Protein AF-A0A1Y1JRY8-F1 (afdb_monomer)

Foldseek 3Di:
DDDDDDDDPPDDPVVLVVLVVVLVVQCVLLQVLQVVLLVCVVVVNDPFSLLSLVVSQLSLVVSCVVSVNDDPLPDRSVVVLQDDDVPDDGDDRDCSSVVNVVVCNPQVPLVSLLVVLVVVLVVVLVVLVVPVVCLVVCLVVLVVSLVVQCPGPCVVVLLSVLVSLVSLVSSCVSHVPDQRPPVNVVSVVCVVVSVVVVVPDDDVSCSNVVSVVVSVVVVVVVVVVVVVVVVPD

Radius of gyration: 20.99 Å; Cα contacts (8 Å, |Δi|>4): 129; chains: 1; bounding box: 48×66×61 Å

Mean predicted aligned error: 12.21 Å

Secondary structure (DSSP, 8-state):
------------HHHHHHHHHHHHHHHHHHHHHHHHHHHHHHTT--S-HHHHHHHHHHHHHHHHHHTTPPPPTTS-THHHHH-PPTTPPPP----TTGGGSGGGTTSHHHHHHHHHHHHHHHHHHHHHTT-GGGHHHHHHHHHHHHHHHHHSGGGG-HHHHHHHHHHHHHHHHH-TTS--STTHHHHHHHHHHHHHHHTTS-HHHHHHHHHHHHHHHHHHHHHHHHHHHTT--

Solvent-accessible surface area (backbone atoms only — not comparable to full-atom values): 13972 Å² total; per-residue (Å²): 138,83,84,82,78,76,81,82,78,82,72,62,70,71,58,61,57,53,55,50,54,53,51,53,63,64,44,50,62,52,52,54,50,49,49,48,54,42,56,32,60,76,66,71,68,53,87,56,60,58,46,47,36,53,51,52,50,49,55,51,46,52,54,37,55,75,68,70,49,82,76,50,97,87,54,62,70,68,56,66,75,56,58,66,52,91,95,48,81,73,68,86,72,75,65,74,42,64,81,53,51,73,75,45,76,82,52,54,68,67,54,46,52,48,54,52,43,49,53,52,48,54,51,50,49,62,47,30,76,74,39,51,84,47,41,75,74,46,46,64,58,48,51,53,40,54,51,50,56,56,69,38,95,59,48,82,36,61,71,58,51,52,52,51,50,52,50,53,52,51,46,43,71,55,26,72,90,60,76,55,72,83,65,50,72,62,45,72,70,48,51,68,56,49,62,63,56,64,78,71,71,64,72,78,63,49,46,43,53,51,42,49,54,51,49,51,50,51,52,52,54,48,54,46,51,56,64,64,61,61,77,79,117

Structure (mmCIF, N/CA/C/O backbone):
data_AF-A0A1Y1JRY8-F1
#
_entry.id   AF-A0A1Y1JRY8-F1
#
loop_
_atom_site.group_PDB
_atom_site.id
_atom_site.type_symbol
_atom_site.label_atom_id
_atom_site.label_alt_id
_atom_site.label_comp_id
_atom_site.label_asym_id
_atom_site.label_entity_id
_atom_site.label_seq_id
_atom_site.pdbx_PDB_ins_code
_atom_site.Cartn_x
_atom_site.Cartn_y
_atom_site.Cartn_z
_atom_site.occupancy
_atom_site.B_iso_or_equiv
_atom_site.auth_seq_id
_atom_site.auth_comp_id
_atom_site.auth_asym_id
_atom_site.auth_atom_id
_atom_site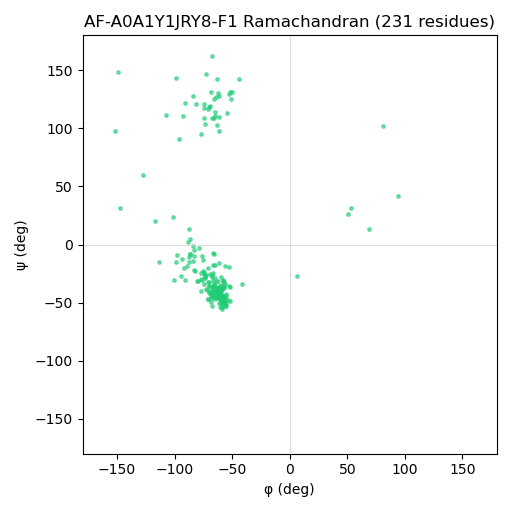.pdbx_PDB_model_num
ATOM 1 N N . MET A 1 1 ? 26.449 -39.762 25.832 1.00 42.94 1 MET A N 1
ATOM 2 C CA . MET A 1 1 ? 25.205 -39.175 25.301 1.00 42.94 1 MET A CA 1
ATOM 3 C C . MET A 1 1 ? 25.256 -37.719 25.722 1.00 42.94 1 MET A C 1
ATOM 5 O O . MET A 1 1 ? 25.135 -37.453 26.906 1.00 42.94 1 MET A O 1
ATOM 9 N N . PHE A 1 2 ? 25.702 -36.847 24.817 1.00 36.34 2 PHE A N 1
ATOM 10 C CA . PHE A 1 2 ? 25.979 -35.441 25.112 1.00 36.34 2 PHE A CA 1
ATOM 11 C C . PHE A 1 2 ? 24.719 -34.627 24.836 1.00 36.34 2 PHE A C 1
ATOM 13 O O . PHE A 1 2 ? 24.212 -34.657 23.717 1.00 36.34 2 PHE A O 1
ATOM 20 N N . ASP A 1 3 ? 24.235 -33.933 25.860 1.00 39.56 3 ASP A N 1
ATOM 21 C CA . ASP A 1 3 ? 23.212 -32.905 25.731 1.00 39.56 3 ASP A CA 1
ATOM 22 C C . ASP A 1 3 ? 23.853 -31.654 25.113 1.00 39.56 3 ASP A C 1
ATOM 24 O O . ASP A 1 3 ? 24.675 -30.977 25.734 1.00 39.56 3 ASP A O 1
ATOM 28 N N . GLU A 1 4 ? 23.510 -31.364 23.857 1.00 47.12 4 GLU A N 1
ATOM 29 C CA . GLU A 1 4 ? 23.833 -30.097 23.199 1.00 47.12 4 GLU A CA 1
ATOM 30 C C . GLU A 1 4 ? 22.884 -29.001 23.704 1.00 47.12 4 GLU A C 1
ATOM 32 O O . GLU A 1 4 ? 21.779 -28.795 23.193 1.00 47.12 4 GLU A O 1
ATOM 37 N N . GLU A 1 5 ? 23.329 -28.254 24.714 1.00 47.75 5 GLU A N 1
ATOM 38 C CA . GLU A 1 5 ? 22.720 -26.974 25.066 1.00 47.75 5 GLU A CA 1
ATOM 39 C C . GLU A 1 5 ? 22.924 -25.963 23.928 1.00 47.75 5 GLU A C 1
ATOM 41 O O . GLU A 1 5 ? 24.031 -25.516 23.622 1.00 47.75 5 GLU A O 1
ATOM 46 N N . SER A 1 6 ? 21.820 -25.563 23.298 1.00 39.62 6 SER A N 1
ATOM 47 C CA . SER A 1 6 ? 21.816 -24.512 22.281 1.00 39.62 6 SER A CA 1
ATOM 48 C C . SER A 1 6 ? 22.138 -23.142 22.905 1.00 39.62 6 SER A C 1
ATOM 50 O O . SER A 1 6 ? 21.484 -22.740 23.875 1.00 39.62 6 SER A O 1
ATOM 52 N N . PRO A 1 7 ? 23.072 -22.351 22.343 1.00 43.97 7 PRO A N 1
ATOM 53 C CA . PRO A 1 7 ? 23.472 -21.080 22.934 1.00 43.97 7 PRO A CA 1
ATOM 54 C C . PRO A 1 7 ? 22.353 -20.033 22.834 1.00 43.97 7 PRO A C 1
ATOM 56 O O . PRO A 1 7 ? 21.941 -19.610 21.747 1.00 43.97 7 PRO A O 1
ATOM 59 N N . LYS A 1 8 ? 21.884 -19.558 23.994 1.00 50.22 8 LYS A N 1
ATOM 60 C CA . LYS A 1 8 ? 20.987 -18.400 24.116 1.00 50.22 8 LYS A CA 1
ATOM 61 C C . LYS A 1 8 ? 21.708 -17.149 23.608 1.00 50.22 8 LYS A C 1
ATOM 63 O O . LYS A 1 8 ? 22.538 -16.567 24.301 1.00 50.22 8 LYS A O 1
ATOM 68 N N . LYS A 1 9 ? 21.379 -16.707 22.390 1.00 52.41 9 LYS A N 1
ATOM 69 C CA . LYS A 1 9 ? 21.844 -15.419 21.852 1.00 52.41 9 LYS A CA 1
ATOM 70 C C . LYS A 1 9 ? 21.318 -14.279 22.732 1.00 52.41 9 LYS A C 1
ATOM 72 O O . LYS A 1 9 ? 20.123 -13.982 22.708 1.00 52.41 9 LYS A O 1
ATOM 77 N N . ASN A 1 10 ? 22.215 -13.624 23.470 1.00 39.94 10 ASN A N 1
ATOM 78 C CA . ASN A 1 10 ? 21.940 -12.378 24.185 1.00 39.94 10 ASN A CA 1
ATOM 79 C C . ASN A 1 10 ? 21.539 -11.291 23.175 1.00 39.94 10 ASN A C 1
ATOM 81 O O . ASN A 1 10 ? 22.384 -10.678 22.523 1.00 39.94 10 ASN A O 1
ATOM 85 N N . LYS A 1 11 ? 20.230 -11.064 23.010 1.00 53.88 11 LYS A N 1
ATOM 86 C CA . LYS A 1 11 ? 19.715 -9.916 22.256 1.00 53.88 11 LYS A CA 1
ATOM 87 C C . LYS A 1 11 ? 19.994 -8.650 23.061 1.00 53.88 11 LYS A C 1
ATOM 89 O O . LYS A 1 11 ? 19.496 -8.492 24.170 1.00 53.88 11 LYS A O 1
ATOM 94 N N . ASN A 1 12 ? 20.789 -7.763 22.474 1.00 54.38 12 ASN A N 1
ATOM 95 C CA . ASN A 1 12 ? 21.134 -6.457 23.018 1.00 54.38 12 ASN A CA 1
ATOM 96 C C . ASN A 1 12 ? 19.851 -5.664 23.353 1.00 54.38 12 ASN A C 1
ATOM 98 O O . ASN A 1 12 ? 19.079 -5.316 22.456 1.00 54.38 12 ASN A O 1
ATOM 102 N N . ILE A 1 13 ? 19.608 -5.417 24.644 1.00 57.38 13 ILE A N 1
ATOM 103 C CA . ILE A 1 13 ? 18.364 -4.831 25.181 1.00 57.38 13 ILE A CA 1
ATOM 104 C C . ILE A 1 13 ? 18.086 -3.448 24.562 1.00 57.38 13 ILE A C 1
ATOM 106 O O . ILE A 1 13 ? 16.933 -3.099 24.303 1.00 57.38 13 ILE A O 1
ATOM 110 N N . ASN A 1 14 ? 19.142 -2.713 24.208 1.00 55.25 14 ASN A N 1
ATOM 111 C CA . ASN A 1 14 ? 19.049 -1.377 23.618 1.00 55.25 14 ASN A CA 1
ATOM 112 C C . ASN A 1 14 ? 18.444 -1.374 22.200 1.00 55.25 14 ASN A C 1
ATOM 114 O O . ASN A 1 14 ? 17.791 -0.406 21.814 1.00 55.25 14 ASN A O 1
ATOM 118 N N . GLY A 1 15 ? 18.591 -2.462 21.432 1.00 62.12 15 GLY A N 1
ATOM 119 C CA . GLY A 1 15 ? 18.005 -2.564 20.088 1.00 62.12 15 GLY A CA 1
ATOM 120 C C . GLY A 1 15 ? 16.477 -2.672 20.113 1.00 62.12 15 GLY A C 1
ATOM 121 O O . GLY A 1 15 ? 15.788 -2.074 19.290 1.00 62.12 15 GLY A O 1
ATOM 122 N N . VAL A 1 16 ? 15.931 -3.366 21.117 1.00 67.00 16 VAL A N 1
ATOM 123 C CA . VAL A 1 16 ? 14.486 -3.621 21.236 1.00 67.00 16 VAL A CA 1
ATOM 124 C C . VAL A 1 16 ? 13.704 -2.335 21.521 1.00 67.00 16 VAL A C 1
ATOM 126 O O . VAL A 1 16 ? 12.596 -2.155 21.017 1.00 67.00 16 VAL A O 1
ATOM 129 N N . GLN A 1 17 ? 14.270 -1.419 22.308 1.00 71.62 17 GLN A N 1
ATOM 130 C CA . GLN A 1 17 ? 13.594 -0.176 22.685 1.00 71.62 17 GLN A CA 1
ATOM 131 C C . GLN A 1 17 ? 13.504 0.820 21.517 1.00 71.62 17 GLN A C 1
ATOM 133 O O . GLN A 1 17 ? 12.471 1.466 21.325 1.00 71.62 17 GLN A O 1
ATOM 138 N N . HIS A 1 18 ? 14.558 0.904 20.707 1.00 75.50 18 HIS A N 1
ATOM 139 C CA . HIS A 1 18 ? 14.619 1.794 19.551 1.00 75.50 18 HIS A CA 1
ATOM 140 C C . HIS A 1 18 ? 13.629 1.388 18.445 1.00 75.50 18 HIS A C 1
ATOM 142 O O . HIS A 1 18 ? 12.893 2.233 17.926 1.00 75.50 18 HIS A O 1
ATOM 148 N N . ASP A 1 19 ? 13.528 0.092 18.145 1.00 79.62 19 ASP A N 1
ATOM 149 C CA . ASP A 1 19 ? 12.580 -0.423 17.150 1.00 79.62 19 ASP A CA 1
ATOM 150 C C . ASP A 1 19 ? 11.127 -0.194 17.577 1.00 79.62 19 ASP A C 1
ATOM 152 O O . ASP A 1 19 ? 10.282 0.192 16.766 1.00 79.62 19 ASP A O 1
ATOM 156 N N . GLN A 1 20 ? 10.837 -0.321 18.876 1.00 77.81 20 GLN A N 1
ATOM 157 C CA . GLN A 1 20 ? 9.522 0.027 19.402 1.00 77.81 20 GLN A CA 1
ATOM 158 C C . GLN A 1 20 ? 9.204 1.509 19.211 1.00 77.81 20 GLN A C 1
ATOM 160 O O . GLN A 1 20 ? 8.090 1.836 18.813 1.00 77.81 20 GLN A O 1
ATOM 165 N N . GLN A 1 21 ? 10.126 2.429 19.501 1.00 80.56 21 GLN A N 1
ATOM 166 C CA . GLN A 1 21 ? 9.858 3.861 19.338 1.00 80.56 21 GLN A CA 1
ATOM 167 C C . GLN A 1 21 ? 9.537 4.213 17.880 1.00 80.56 21 GLN A C 1
ATOM 169 O O . GLN A 1 21 ? 8.543 4.896 17.623 1.00 80.56 21 GLN A O 1
ATOM 174 N N . LYS A 1 22 ? 10.309 3.671 16.932 1.00 83.75 22 LYS A N 1
ATOM 175 C CA . LYS A 1 22 ? 10.057 3.847 15.496 1.00 83.75 22 LYS A CA 1
ATOM 176 C C . LYS A 1 22 ? 8.715 3.265 15.057 1.00 83.75 22 LYS A C 1
ATOM 178 O O . LYS A 1 22 ? 7.985 3.920 14.316 1.00 83.75 22 LYS A O 1
ATOM 183 N N . PHE A 1 23 ? 8.349 2.079 15.547 1.00 83.50 23 PHE A N 1
ATOM 184 C CA . PHE A 1 23 ? 7.036 1.489 15.280 1.00 83.50 23 PHE A CA 1
ATOM 185 C C . PHE A 1 23 ? 5.894 2.430 15.697 1.00 83.50 23 PHE A C 1
ATOM 187 O O . PHE A 1 23 ? 4.981 2.682 14.910 1.00 83.50 23 PHE A O 1
ATOM 194 N N . HIS A 1 24 ? 5.966 3.019 16.897 1.00 81.06 24 HIS A N 1
ATOM 195 C CA . HIS A 1 24 ? 4.928 3.945 17.369 1.00 81.06 24 HIS A CA 1
ATOM 196 C C . HIS A 1 24 ? 4.842 5.208 16.515 1.00 81.06 24 HIS A C 1
ATOM 198 O O . HIS A 1 24 ? 3.738 5.630 16.179 1.00 81.06 24 HIS A O 1
ATOM 204 N N . GLN A 1 25 ? 5.982 5.786 16.126 1.00 80.94 25 GLN A N 1
ATOM 205 C CA . GLN A 1 25 ? 6.004 6.956 15.244 1.00 80.94 25 GLN A CA 1
ATOM 206 C C . GLN A 1 25 ? 5.314 6.669 13.904 1.00 80.94 25 GLN A C 1
ATOM 208 O 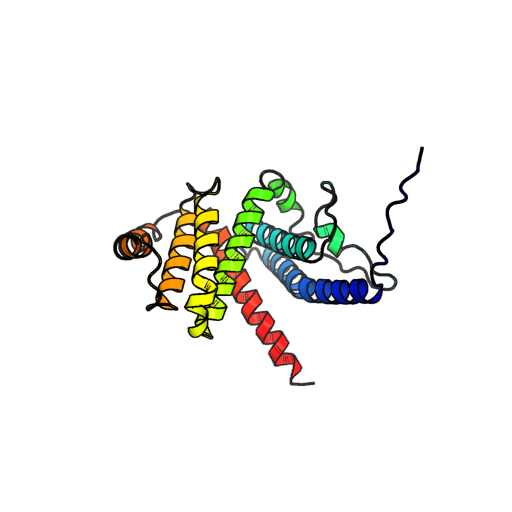O . GLN A 1 25 ? 4.571 7.510 13.405 1.00 80.94 25 GLN A O 1
ATOM 213 N N . LEU A 1 26 ? 5.491 5.464 13.356 1.00 84.50 26 LEU A N 1
ATOM 214 C CA . LEU A 1 26 ? 4.840 5.051 12.111 1.00 84.50 26 LEU A CA 1
ATOM 215 C C . LEU A 1 26 ? 3.352 4.708 12.278 1.00 84.50 26 LEU A C 1
ATOM 217 O O . LEU A 1 26 ? 2.597 4.798 11.313 1.00 84.50 26 LEU A O 1
ATOM 221 N N . CYS A 1 27 ? 2.905 4.367 13.489 1.00 84.50 27 CYS A N 1
ATOM 222 C CA . CYS A 1 27 ? 1.486 4.151 13.771 1.00 84.50 27 CYS A CA 1
ATOM 223 C C . CYS A 1 27 ? 0.688 5.463 13.830 1.00 84.50 27 CYS A C 1
ATOM 225 O O . CYS A 1 27 ? -0.503 5.455 13.527 1.00 84.50 27 CYS A O 1
ATOM 227 N N . ILE A 1 28 ? 1.312 6.591 14.192 1.00 84.44 28 ILE A N 1
ATOM 228 C CA . ILE A 1 28 ? 0.621 7.885 14.346 1.00 84.44 28 ILE A CA 1
ATOM 229 C C . ILE A 1 28 ? -0.124 8.305 13.059 1.00 84.44 28 ILE A C 1
ATOM 231 O O . ILE A 1 28 ? -1.326 8.569 13.143 1.00 84.44 28 ILE A O 1
ATOM 235 N N . PRO A 1 29 ? 0.500 8.315 11.861 1.00 84.31 29 PRO A N 1
ATOM 236 C CA . PRO A 1 29 ? -0.208 8.612 10.614 1.00 84.31 29 PRO A CA 1
ATOM 237 C C . PRO A 1 29 ? -1.399 7.685 10.344 1.00 84.31 29 PRO A C 1
ATOM 239 O O . PRO A 1 29 ? -2.437 8.147 9.869 1.00 84.31 29 PRO A O 1
ATOM 242 N N . LEU A 1 30 ? -1.282 6.396 10.686 1.00 86.62 30 LEU A N 1
ATOM 243 C CA . LEU A 1 30 ? -2.379 5.439 10.528 1.00 86.62 30 LEU A CA 1
ATOM 244 C C . LEU A 1 30 ? -3.548 5.754 11.459 1.00 86.62 30 LEU A C 1
ATOM 246 O O . LEU A 1 30 ? -4.696 5.670 11.033 1.00 86.62 30 LEU A O 1
ATOM 250 N N . LEU A 1 31 ? -3.284 6.172 12.699 1.00 87.56 31 LEU A N 1
ATOM 251 C CA . LEU A 1 31 ? -4.336 6.591 13.630 1.00 87.56 31 LEU A CA 1
ATOM 252 C C . LEU A 1 31 ? -5.092 7.821 13.115 1.00 87.56 31 LEU A C 1
ATOM 254 O O . LEU A 1 31 ? -6.321 7.855 13.166 1.00 87.56 31 LEU A O 1
ATOM 258 N N . PHE A 1 32 ? -4.377 8.809 12.568 1.00 86.56 32 PHE A N 1
ATOM 259 C CA . PHE A 1 32 ? -5.014 9.962 11.929 1.00 86.56 32 PHE A CA 1
ATOM 260 C C . PHE A 1 32 ? -5.847 9.562 10.714 1.00 86.56 32 PHE A C 1
ATOM 262 O O . PHE A 1 32 ? -6.935 10.101 10.519 1.00 86.56 32 PHE A O 1
ATOM 269 N N . TYR A 1 33 ? -5.357 8.620 9.910 1.00 88.69 33 TYR A N 1
ATOM 270 C CA . TYR A 1 33 ? -6.103 8.099 8.771 1.00 88.69 33 TYR A CA 1
ATOM 271 C C . TYR A 1 33 ? -7.381 7.368 9.212 1.00 88.69 33 TYR A C 1
ATOM 273 O O . TYR A 1 33 ? -8.456 7.637 8.686 1.00 88.69 33 TYR A O 1
ATOM 281 N N . LEU A 1 34 ? -7.308 6.533 10.250 1.00 90.06 34 LEU A N 1
ATOM 282 C CA . LEU A 1 34 ? -8.476 5.856 10.814 1.00 90.06 34 LEU A CA 1
ATOM 283 C C . LEU A 1 34 ? -9.521 6.841 11.365 1.00 90.06 34 LEU A C 1
ATOM 285 O O . LEU A 1 34 ? -10.722 6.638 11.182 1.00 90.06 34 LEU A O 1
ATOM 289 N N . LYS A 1 35 ? -9.075 7.929 12.004 1.00 90.06 35 LYS A N 1
ATOM 290 C CA . LYS A 1 35 ? -9.959 9.001 12.486 1.00 90.06 35 LYS A CA 1
ATOM 291 C C . LYS A 1 35 ? -10.633 9.758 11.337 1.00 90.06 35 LYS A C 1
ATOM 293 O O . LYS A 1 35 ? -11.800 10.123 11.451 1.00 90.06 35 LYS A O 1
ATOM 298 N N . ASP A 1 36 ? -9.923 9.970 10.230 1.00 88.94 36 ASP A N 1
ATOM 299 C CA . ASP A 1 36 ? -10.479 10.571 9.011 1.00 88.94 36 ASP A CA 1
ATOM 300 C C . ASP A 1 36 ? -11.574 9.686 8.393 1.00 88.94 36 ASP A C 1
ATOM 302 O O . ASP A 1 36 ? -12.657 10.183 8.082 1.00 88.94 36 ASP A O 1
ATOM 306 N N . ILE A 1 37 ? -11.343 8.367 8.308 1.00 89.38 37 ILE A N 1
ATOM 307 C CA . ILE A 1 37 ? -12.365 7.396 7.880 1.00 89.38 37 ILE A CA 1
ATOM 308 C C . ILE A 1 37 ? -13.601 7.494 8.779 1.00 89.38 37 ILE A C 1
ATOM 310 O O . ILE A 1 37 ? -14.725 7.570 8.283 1.00 89.38 37 ILE A O 1
ATOM 314 N N . GLU A 1 38 ? -13.409 7.514 10.100 1.00 92.31 38 GLU A N 1
ATOM 315 C CA . GLU A 1 38 ? -14.516 7.604 11.051 1.00 92.31 38 GLU A CA 1
ATOM 316 C C . GLU A 1 38 ? -15.320 8.896 10.869 1.00 92.31 38 GLU A C 1
ATOM 318 O O . GLU A 1 38 ? -16.546 8.838 10.748 1.00 92.31 38 GLU A O 1
ATOM 323 N N . GLY A 1 39 ? -14.648 10.050 10.831 1.00 90.38 39 GLY A N 1
ATOM 324 C CA . GLY A 1 39 ? -15.303 11.347 10.672 1.00 90.38 39 GLY A CA 1
ATOM 325 C C . GLY A 1 39 ? -16.141 11.403 9.398 1.00 90.38 39 GLY A C 1
ATOM 326 O O . GLY A 1 39 ? -17.306 11.794 9.433 1.00 90.38 39 GLY A O 1
ATOM 327 N N . LYS A 1 40 ? -15.584 10.910 8.294 1.00 87.56 40 LYS A N 1
ATOM 328 C CA . LYS A 1 40 ? -16.270 10.885 7.006 1.00 87.56 40 LYS A CA 1
ATOM 329 C C . LYS A 1 40 ? -17.382 9.832 6.912 1.00 87.56 40 LYS A C 1
ATOM 331 O O . LYS A 1 40 ? -18.350 10.041 6.179 1.00 87.56 40 LYS A O 1
ATOM 336 N N . SER A 1 41 ? -17.289 8.736 7.674 1.00 89.38 41 SER A N 1
ATOM 337 C CA . SER A 1 41 ? -18.389 7.767 7.791 1.00 89.38 41 SER A CA 1
ATOM 338 C C . SER A 1 41 ? -19.630 8.393 8.425 1.00 89.38 41 SER A C 1
ATOM 340 O O . SER A 1 41 ? -20.742 8.139 7.976 1.00 89.38 41 SER A O 1
ATOM 342 N N . LYS A 1 42 ? -19.443 9.276 9.416 1.00 88.88 42 LYS A N 1
ATOM 343 C CA . LYS A 1 42 ? -20.542 9.953 10.120 1.00 88.88 42 LYS A CA 1
ATOM 344 C C . LYS A 1 42 ? -21.258 10.967 9.231 1.00 88.88 42 LYS A C 1
ATOM 346 O O . LYS A 1 42 ? -22.459 11.160 9.375 1.00 88.88 42 LYS A O 1
ATOM 351 N N . SER A 1 43 ? -20.541 11.597 8.304 1.00 86.31 43 SER A N 1
ATOM 352 C CA . SER A 1 43 ? -21.108 12.571 7.367 1.00 86.31 43 SER A CA 1
ATOM 353 C C . SER A 1 43 ? -21.688 11.957 6.088 1.00 86.31 43 SER A C 1
ATOM 355 O O . SER A 1 43 ? -22.061 12.713 5.196 1.00 86.31 43 SER A O 1
ATOM 357 N N . ASN A 1 44 ? -21.733 10.620 5.953 1.00 77.69 44 ASN A N 1
ATOM 358 C CA . ASN A 1 44 ? -22.122 9.918 4.716 1.00 77.69 44 ASN A CA 1
ATOM 359 C C . ASN A 1 44 ? -21.373 10.415 3.459 1.00 77.69 44 ASN A C 1
ATOM 361 O O . ASN A 1 44 ? -21.884 10.334 2.344 1.00 77.69 44 ASN A O 1
ATOM 365 N N . SER A 1 45 ? -20.164 10.960 3.632 1.00 72.62 45 SER A N 1
ATOM 366 C CA . SER A 1 45 ? -19.449 11.688 2.575 1.00 72.62 45 SER A CA 1
ATOM 367 C C . SER A 1 45 ? -18.394 10.847 1.860 1.00 72.62 45 SER A C 1
ATOM 369 O O . SER A 1 45 ? -17.946 11.226 0.780 1.00 72.62 45 SER A O 1
ATOM 371 N N . ILE A 1 46 ? -18.004 9.699 2.426 1.00 66.69 46 ILE A N 1
ATOM 372 C CA . ILE A 1 46 ? -17.171 8.710 1.736 1.00 66.69 46 ILE A CA 1
ATOM 373 C C . ILE A 1 46 ? -18.089 7.691 1.053 1.00 66.69 46 ILE A C 1
ATOM 375 O O . ILE A 1 46 ? -18.664 6.842 1.741 1.00 66.69 46 ILE A O 1
ATOM 379 N N . PRO A 1 47 ? -18.166 7.668 -0.290 1.00 64.12 47 PRO A N 1
ATOM 380 C CA . PRO A 1 47 ? -18.276 6.386 -0.963 1.00 64.12 47 PRO A CA 1
ATOM 381 C C . PRO A 1 47 ? -16.985 5.623 -0.631 1.00 64.12 47 PRO A C 1
ATOM 383 O O . PRO A 1 47 ? -15.903 6.191 -0.770 1.00 64.12 47 PRO A O 1
ATOM 386 N N . ASN A 1 48 ? -17.077 4.365 -0.182 1.00 82.88 48 ASN A N 1
ATOM 387 C CA . ASN A 1 48 ? -15.938 3.428 -0.033 1.00 82.88 48 ASN A CA 1
ATOM 388 C C . ASN A 1 48 ? -15.247 3.355 1.351 1.00 82.88 48 ASN A C 1
ATOM 390 O O . ASN A 1 48 ? -14.016 3.281 1.471 1.00 82.88 48 ASN A O 1
ATOM 394 N N . ILE A 1 49 ? -16.035 3.359 2.436 1.00 88.38 49 ILE A N 1
ATOM 395 C CA . ILE A 1 49 ? -15.527 3.139 3.809 1.00 88.38 49 ILE A CA 1
ATOM 396 C C . ILE A 1 49 ? -14.846 1.769 3.916 1.00 88.38 49 ILE A C 1
ATOM 398 O O . ILE A 1 49 ? -13.764 1.666 4.495 1.00 88.38 49 ILE A O 1
ATOM 402 N N . LYS A 1 50 ? -15.446 0.733 3.314 1.00 87.12 50 LYS A N 1
ATOM 403 C CA . LYS A 1 50 ? -14.920 -0.637 3.317 1.00 87.12 50 LYS A CA 1
ATOM 404 C C . LYS A 1 50 ? -13.502 -0.676 2.748 1.00 87.12 50 LYS A C 1
ATOM 406 O O . LYS A 1 50 ? -12.588 -1.137 3.417 1.00 87.12 50 LYS A O 1
ATOM 411 N N . GLU A 1 51 ? -13.298 -0.121 1.564 1.00 83.69 51 GLU A N 1
ATOM 412 C CA . GLU A 1 51 ? -12.019 -0.069 0.856 1.00 83.69 51 GLU A CA 1
ATOM 413 C C . GLU A 1 51 ? -10.959 0.711 1.646 1.00 83.69 51 GLU A C 1
ATOM 415 O O . GLU A 1 51 ? -9.805 0.294 1.741 1.00 83.69 51 GLU A O 1
ATOM 420 N N . SER A 1 52 ? -11.359 1.821 2.267 1.00 86.31 52 SER A N 1
ATOM 421 C CA . SER A 1 52 ? -10.487 2.618 3.139 1.00 86.31 52 SER A CA 1
ATOM 422 C C . SER A 1 52 ? -10.030 1.824 4.367 1.00 86.31 52 SER A C 1
ATOM 424 O O . SER A 1 52 ? -8.852 1.824 4.725 1.00 86.31 52 SER A O 1
ATOM 426 N N . CYS A 1 53 ? -10.951 1.085 4.985 1.00 88.38 53 CYS A N 1
ATOM 427 C CA . CYS A 1 53 ? -10.660 0.207 6.113 1.00 88.38 53 CYS A CA 1
ATOM 428 C C . CYS A 1 53 ? -9.754 -0.966 5.738 1.00 88.38 53 CYS A C 1
ATOM 430 O O . CYS A 1 53 ? -8.842 -1.301 6.495 1.00 88.38 53 CYS A O 1
ATOM 432 N N . ILE A 1 54 ? -9.960 -1.541 4.553 1.00 84.38 54 ILE A N 1
ATOM 433 C CA . ILE A 1 54 ? -9.086 -2.565 3.983 1.00 84.38 54 ILE A CA 1
ATOM 434 C C . ILE A 1 54 ? -7.660 -2.018 3.840 1.00 84.38 54 ILE A C 1
ATOM 436 O O . ILE A 1 54 ? -6.710 -2.628 4.328 1.00 84.38 54 ILE A O 1
ATOM 440 N N . CYS A 1 55 ? -7.493 -0.834 3.246 1.00 84.44 55 CYS A N 1
ATOM 441 C CA . CYS A 1 55 ? -6.166 -0.245 3.085 1.00 84.44 55 CYS A CA 1
ATOM 442 C C . CYS A 1 55 ? -5.505 0.112 4.428 1.00 84.44 55 CYS A C 1
ATOM 444 O O . CYS A 1 55 ? -4.317 -0.154 4.620 1.00 84.44 55 CYS A O 1
ATOM 446 N N . PHE A 1 56 ? -6.264 0.659 5.387 1.00 87.88 56 PHE A N 1
ATOM 447 C CA . PHE A 1 56 ? -5.768 0.878 6.749 1.00 87.88 56 PHE A CA 1
ATOM 448 C C . PHE A 1 56 ? -5.206 -0.419 7.349 1.00 87.88 56 PHE A C 1
ATOM 450 O O . PHE A 1 56 ? -4.095 -0.417 7.883 1.00 87.88 56 PHE A O 1
ATOM 457 N N . TYR A 1 57 ? -5.955 -1.521 7.242 1.00 87.06 57 TYR A N 1
ATOM 458 C CA . TYR A 1 57 ? -5.553 -2.811 7.795 1.00 87.06 57 TYR A CA 1
ATOM 459 C C . TYR A 1 57 ? -4.256 -3.324 7.166 1.00 87.06 57 TYR A C 1
ATOM 461 O O . TYR A 1 57 ? -3.349 -3.726 7.893 1.00 87.06 57 TYR A O 1
ATOM 469 N N . TYR A 1 58 ? -4.119 -3.225 5.841 1.00 84.56 58 TYR A N 1
ATOM 470 C CA . TYR A 1 58 ? -2.898 -3.630 5.143 1.00 84.56 58 TYR A CA 1
ATOM 471 C C . TYR A 1 58 ? -1.672 -2.822 5.559 1.00 84.56 58 TYR A C 1
ATOM 473 O O . TYR A 1 58 ? -0.619 -3.399 5.826 1.00 84.56 58 TYR A O 1
ATOM 481 N N . ASN A 1 59 ? -1.808 -1.502 5.680 1.00 85.94 59 ASN A N 1
ATOM 482 C CA . ASN A 1 59 ? -0.703 -0.668 6.146 1.00 85.94 59 ASN A CA 1
ATOM 483 C C . ASN A 1 59 ? -0.307 -1.007 7.590 1.00 85.94 59 ASN A C 1
ATOM 485 O O . ASN A 1 59 ? 0.876 -1.026 7.928 1.00 85.94 59 ASN A O 1
ATOM 489 N N . LEU A 1 60 ? -1.288 -1.307 8.446 1.00 87.19 60 LEU A N 1
ATOM 490 C CA . LEU A 1 60 ? -1.019 -1.749 9.809 1.00 87.19 60 LEU A CA 1
ATOM 491 C C . LEU A 1 60 ? -0.311 -3.111 9.830 1.00 87.19 60 LEU A C 1
ATOM 493 O O . LEU A 1 60 ? 0.665 -3.273 10.561 1.00 87.19 60 LEU A O 1
ATOM 497 N N . MET A 1 61 ? -0.760 -4.071 9.017 1.00 85.19 61 MET A N 1
ATOM 498 C CA . MET A 1 61 ? -0.099 -5.368 8.861 1.00 85.19 61 MET A CA 1
ATOM 499 C C . MET A 1 61 ? 1.356 -5.221 8.431 1.00 85.19 61 MET A C 1
ATOM 501 O O . MET A 1 61 ? 2.233 -5.841 9.031 1.00 85.19 61 MET A O 1
ATOM 505 N N . ASP A 1 62 ? 1.610 -4.402 7.409 1.00 84.94 62 ASP A N 1
ATOM 506 C CA . ASP A 1 62 ? 2.952 -4.166 6.884 1.00 84.94 62 ASP A CA 1
ATOM 507 C C . ASP A 1 62 ? 3.888 -3.626 7.969 1.00 84.94 62 ASP A C 1
ATOM 509 O O . ASP A 1 62 ? 4.980 -4.157 8.180 1.00 84.94 62 ASP A O 1
ATOM 513 N N . LEU A 1 63 ? 3.418 -2.645 8.748 1.00 86.25 63 LEU A N 1
ATOM 514 C CA . LEU A 1 63 ? 4.167 -2.134 9.894 1.00 86.25 63 LEU A CA 1
ATOM 515 C C . LEU A 1 63 ? 4.442 -3.221 10.930 1.00 86.25 63 LEU A C 1
ATOM 517 O O . LEU A 1 63 ? 5.567 -3.338 11.405 1.00 86.25 63 LEU A O 1
ATOM 521 N N . VAL A 1 64 ? 3.455 -4.030 11.301 1.00 85.81 64 VAL A N 1
ATOM 522 C CA . VAL A 1 64 ? 3.671 -5.077 12.308 1.00 85.81 64 VAL A CA 1
ATOM 523 C C . VAL A 1 64 ? 4.687 -6.112 11.812 1.00 85.81 64 VAL A C 1
ATOM 525 O O . VAL A 1 64 ? 5.606 -6.448 12.562 1.00 85.81 64 VAL A O 1
ATOM 528 N N . LYS A 1 65 ? 4.591 -6.561 10.550 1.00 84.31 65 LYS A N 1
ATOM 529 C CA . LYS A 1 65 ? 5.561 -7.495 9.947 1.00 84.31 65 LYS A CA 1
ATOM 530 C C . LYS A 1 65 ? 6.967 -6.896 9.918 1.00 84.31 65 LYS A C 1
ATOM 532 O O . LYS A 1 65 ? 7.917 -7.542 10.357 1.00 84.31 65 LYS A O 1
ATOM 537 N N . LYS A 1 66 ? 7.098 -5.638 9.484 1.00 85.12 66 LYS A N 1
ATOM 538 C CA . LYS A 1 66 ? 8.381 -4.922 9.396 1.00 85.12 66 LYS A CA 1
ATOM 539 C C . LYS A 1 66 ? 9.126 -4.845 10.730 1.00 85.12 66 LYS A C 1
ATOM 541 O O . LYS A 1 66 ? 10.353 -4.854 10.742 1.00 85.12 66 LYS A O 1
ATOM 546 N N . TYR A 1 67 ? 8.402 -4.787 11.845 1.00 85.00 67 TYR A N 1
ATOM 547 C CA . TYR A 1 67 ? 8.979 -4.718 13.191 1.00 85.00 67 TYR A CA 1
ATOM 548 C C . TYR A 1 67 ? 8.962 -6.067 13.926 1.00 85.00 67 TYR A C 1
ATOM 550 O O . TYR A 1 67 ? 9.016 -6.105 15.155 1.00 85.00 67 TYR A O 1
ATOM 558 N N . ASN A 1 68 ? 8.918 -7.180 13.180 1.00 81.00 68 ASN A N 1
ATOM 559 C CA . ASN A 1 68 ? 8.928 -8.551 13.706 1.00 81.00 68 ASN A CA 1
ATOM 560 C C . ASN A 1 68 ? 7.844 -8.804 14.768 1.00 81.00 68 ASN A C 1
ATOM 562 O O . ASN A 1 68 ? 8.036 -9.588 15.705 1.00 81.00 68 ASN A O 1
ATOM 566 N N . GLY A 1 69 ? 6.705 -8.121 14.650 1.00 76.00 69 GLY A N 1
ATOM 567 C CA . GLY A 1 69 ? 5.554 -8.386 15.492 1.00 76.00 69 GLY A CA 1
ATOM 568 C C . GLY A 1 69 ? 5.043 -9.795 15.220 1.00 76.00 69 GLY A C 1
ATOM 569 O O . GLY A 1 69 ? 4.796 -10.163 14.073 1.00 76.00 69 GLY A O 1
ATOM 570 N N . LYS A 1 70 ? 4.891 -10.600 16.277 1.00 70.44 70 LYS A N 1
ATOM 571 C CA . LYS A 1 70 ? 4.229 -11.899 16.156 1.00 70.44 70 LYS A CA 1
ATOM 572 C C . LYS A 1 70 ? 2.742 -11.661 15.931 1.00 70.44 70 LYS A C 1
ATOM 574 O O . LYS A 1 70 ? 2.069 -11.119 16.811 1.00 70.44 70 LYS A O 1
ATOM 579 N N . PHE A 1 71 ? 2.260 -12.087 14.772 1.00 67.69 71 PHE A N 1
ATOM 580 C CA . PHE A 1 71 ? 0.844 -12.309 14.560 1.00 67.69 71 PHE A CA 1
ATOM 581 C C . PHE A 1 71 ? 0.454 -13.592 15.274 1.00 67.69 71 PHE A C 1
ATOM 583 O O . PHE A 1 71 ? 1.034 -14.647 15.040 1.00 67.69 71 PHE A O 1
ATOM 590 N N . ASP A 1 72 ? -0.485 -13.472 16.199 1.00 64.56 72 ASP A N 1
ATOM 591 C CA . ASP A 1 72 ? -1.304 -14.615 16.563 1.00 6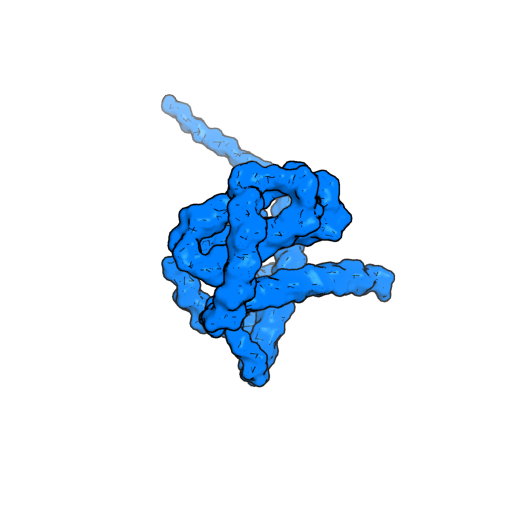4.56 72 ASP A CA 1
ATOM 592 C C . ASP A 1 72 ? -2.378 -14.665 15.475 1.00 64.56 72 ASP A C 1
ATOM 594 O O . ASP A 1 72 ? -3.074 -13.669 15.284 1.00 64.56 72 ASP A O 1
ATOM 598 N N . GLU A 1 73 ? -2.475 -15.766 14.727 1.00 58.22 73 GLU A N 1
ATOM 599 C CA . GLU A 1 73 ? -3.438 -15.957 13.623 1.00 58.22 73 GLU A CA 1
ATOM 600 C C . GLU A 1 73 ? -4.888 -15.670 14.059 1.00 58.22 73 GLU A C 1
ATOM 602 O O . GLU A 1 73 ? -5.762 -15.381 13.243 1.00 58.22 73 GLU A O 1
ATOM 607 N N . ARG A 1 74 ? -5.139 -15.690 15.376 1.00 49.38 74 ARG A N 1
ATOM 608 C CA . ARG A 1 74 ? -6.428 -15.393 16.008 1.00 49.38 74 ARG A CA 1
ATOM 609 C C . ARG A 1 74 ? -6.599 -13.933 16.447 1.00 49.38 74 ARG A C 1
ATOM 611 O O . ARG A 1 74 ? -7.706 -13.535 16.810 1.00 49.38 74 ARG A O 1
ATOM 618 N N . GLN A 1 75 ? -5.537 -13.124 16.472 1.00 59.81 75 GLN A N 1
ATOM 619 C CA . GLN A 1 75 ? -5.577 -11.732 16.931 1.00 59.81 75 GLN A CA 1
ATOM 620 C C . GLN A 1 75 ? -5.448 -10.753 15.769 1.00 59.81 75 GLN A C 1
ATOM 622 O O . GLN A 1 75 ? -4.379 -10.540 15.207 1.00 59.81 75 GLN A O 1
ATOM 627 N N . ASN A 1 76 ? -6.547 -10.051 15.511 1.00 68.94 76 ASN A N 1
ATOM 628 C CA . ASN A 1 76 ? -6.604 -8.899 14.622 1.00 68.94 76 ASN A CA 1
ATOM 629 C C . ASN A 1 76 ? -5.496 -7.875 14.960 1.00 68.94 76 ASN A C 1
ATOM 631 O O . ASN A 1 76 ? -5.372 -7.461 16.119 1.00 68.94 76 ASN A O 1
ATOM 635 N N . CYS A 1 77 ? -4.747 -7.420 13.944 1.00 74.50 77 CYS A N 1
ATOM 636 C CA . CYS A 1 77 ? -3.735 -6.353 14.011 1.00 74.50 77 CYS A CA 1
ATOM 637 C C . CYS A 1 77 ? -4.169 -5.151 14.863 1.00 74.50 77 CYS A C 1
ATOM 639 O O . CYS A 1 77 ? -3.360 -4.547 15.567 1.00 74.50 77 CYS A O 1
ATOM 641 N N . TYR A 1 78 ? -5.464 -4.823 14.849 1.00 75.81 78 TYR A N 1
ATOM 642 C CA . TYR A 1 78 ? -6.061 -3.770 15.669 1.00 75.81 78 TYR A CA 1
ATOM 643 C C . TYR A 1 78 ? -5.762 -3.899 17.159 1.00 75.81 78 TYR A C 1
ATOM 645 O O . TYR A 1 78 ? -5.609 -2.894 17.851 1.00 75.81 78 TYR A O 1
ATOM 653 N N . ASN A 1 79 ? -5.691 -5.121 17.682 1.00 78.81 79 ASN A N 1
ATOM 654 C CA . ASN A 1 79 ? -5.454 -5.342 19.101 1.00 78.81 79 ASN A CA 1
ATOM 655 C C . ASN A 1 79 ? -4.034 -4.941 19.505 1.00 78.81 79 ASN A C 1
ATOM 657 O O . ASN A 1 79 ? -3.831 -4.547 20.650 1.00 78.81 79 ASN A O 1
ATOM 661 N N . ILE A 1 80 ? -3.075 -4.955 18.571 1.00 78.25 80 ILE A N 1
ATOM 662 C CA . ILE A 1 80 ? -1.710 -4.476 18.816 1.00 78.25 80 ILE A CA 1
ATOM 663 C C . ILE A 1 80 ? -1.731 -2.979 19.131 1.00 78.25 80 ILE A C 1
ATOM 665 O O . ILE A 1 80 ? -1.102 -2.559 20.099 1.00 78.25 80 ILE A O 1
ATOM 669 N N . LEU A 1 81 ? -2.529 -2.195 18.400 1.00 77.56 81 LEU A N 1
ATOM 670 C CA . LEU A 1 81 ? -2.702 -0.763 18.664 1.00 77.56 81 LEU A CA 1
ATOM 671 C C . LEU A 1 81 ? -3.411 -0.480 20.000 1.00 77.56 81 LEU A C 1
ATOM 673 O O . LEU A 1 81 ? -3.229 0.590 20.574 1.00 77.56 81 LEU A O 1
ATOM 677 N N . LYS A 1 82 ? -4.204 -1.430 20.516 1.00 78.25 82 LYS A N 1
ATOM 678 C CA . LYS A 1 82 ? -4.904 -1.304 21.809 1.00 78.25 82 LYS A CA 1
ATOM 679 C C . LYS A 1 82 ? -4.044 -1.688 23.009 1.00 78.25 82 LYS A C 1
ATOM 681 O O . LYS A 1 82 ? -4.451 -1.429 24.141 1.00 78.25 82 LYS A O 1
ATOM 686 N N . ARG A 1 83 ? -2.897 -2.351 22.814 1.00 77.31 83 ARG A N 1
ATOM 687 C CA . ARG A 1 83 ? -2.074 -2.808 23.942 1.00 77.31 83 ARG A CA 1
ATOM 688 C C . ARG A 1 83 ? -1.537 -1.598 24.702 1.00 77.31 83 ARG A C 1
ATOM 690 O O . ARG A 1 83 ? -0.688 -0.855 24.217 1.00 77.31 83 ARG A O 1
ATOM 697 N N . LYS A 1 84 ? -2.048 -1.414 25.919 1.00 70.75 84 LYS A N 1
ATOM 698 C CA . LYS A 1 84 ? -1.664 -0.323 26.812 1.00 70.75 84 LYS A CA 1
ATOM 699 C C . LYS A 1 84 ? -0.173 -0.432 27.146 1.00 70.75 84 LYS A C 1
ATOM 701 O O . LYS A 1 84 ? 0.288 -1.472 27.618 1.00 70.75 84 LYS A O 1
ATOM 706 N N . ARG A 1 85 ? 0.580 0.652 26.956 1.00 70.81 85 ARG A N 1
ATOM 707 C CA . ARG A 1 85 ? 1.907 0.795 27.574 1.00 70.81 85 ARG A CA 1
ATOM 708 C C . ARG A 1 85 ? 1.739 1.049 29.071 1.00 70.81 85 ARG A C 1
ATOM 710 O O . ARG A 1 85 ? 0.785 1.712 29.479 1.00 70.81 85 ARG A O 1
ATOM 717 N N . ARG A 1 86 ? 2.666 0.552 29.899 1.00 74.94 86 ARG A N 1
ATOM 718 C CA . ARG A 1 86 ? 2.696 0.903 31.331 1.00 74.94 86 ARG A CA 1
ATOM 719 C C . ARG A 1 86 ? 2.654 2.433 31.446 1.00 74.94 86 ARG A C 1
ATOM 721 O O . ARG A 1 86 ? 3.462 3.106 30.817 1.00 74.94 86 ARG A O 1
ATOM 728 N N . ASN A 1 87 ? 1.681 2.950 32.196 1.00 79.62 87 ASN A N 1
ATOM 729 C CA . ASN A 1 87 ? 1.461 4.381 32.455 1.00 79.62 87 ASN A CA 1
ATOM 730 C C . ASN A 1 87 ? 1.000 5.249 31.264 1.00 79.62 87 ASN A C 1
ATOM 732 O O . ASN A 1 87 ? 1.001 6.468 31.384 1.00 79.62 87 ASN A O 1
ATOM 736 N N . ALA A 1 88 ? 0.566 4.666 30.141 1.00 78.19 88 ALA A N 1
ATOM 737 C CA . ALA A 1 88 ? -0.055 5.428 29.052 1.00 78.19 88 ALA A CA 1
ATOM 738 C C . ALA A 1 88 ? -1.586 5.339 29.106 1.00 78.19 88 ALA A C 1
ATOM 740 O O . ALA A 1 88 ? -2.137 4.278 29.410 1.00 78.19 88 ALA A O 1
ATOM 741 N N . ASN A 1 89 ? -2.277 6.429 28.766 1.00 78.94 89 ASN A N 1
ATOM 742 C CA . ASN A 1 89 ? -3.722 6.392 28.546 1.00 78.94 89 ASN A CA 1
ATOM 743 C C . ASN A 1 89 ? -4.043 5.484 27.354 1.00 78.94 89 ASN A C 1
ATOM 745 O O . ASN A 1 89 ? -3.290 5.424 26.379 1.00 78.94 89 ASN A O 1
ATOM 749 N N . LEU A 1 90 ? -5.148 4.745 27.454 1.00 78.25 90 LEU A N 1
ATOM 750 C CA . LEU A 1 90 ? -5.616 3.919 26.349 1.00 78.25 90 LEU A CA 1
ATOM 751 C C . LEU A 1 90 ? -6.032 4.848 25.206 1.00 78.25 90 LEU A C 1
ATOM 753 O O . LEU A 1 90 ? -6.853 5.739 25.403 1.00 78.25 90 LEU A O 1
ATOM 757 N N . ILE A 1 91 ? -5.464 4.639 24.021 1.00 77.81 91 ILE A N 1
ATOM 758 C CA . ILE A 1 91 ? -5.932 5.329 22.822 1.00 77.81 91 ILE A CA 1
ATOM 759 C C . ILE A 1 91 ? -7.252 4.676 22.424 1.00 77.81 91 ILE A C 1
ATOM 761 O O . ILE A 1 91 ? -7.294 3.482 22.110 1.00 77.81 91 ILE A O 1
ATOM 765 N N . GLU A 1 92 ? -8.332 5.452 22.439 1.00 82.62 92 GLU A N 1
ATOM 766 C CA . GLU A 1 92 ? -9.599 5.009 21.872 1.00 82.62 92 GLU A CA 1
ATOM 767 C C . GLU A 1 92 ? -9.450 4.889 20.355 1.00 82.62 92 GLU A C 1
ATOM 769 O O . GLU A 1 92 ? -9.308 5.878 19.637 1.00 82.62 92 GLU A O 1
ATOM 774 N N . LEU A 1 93 ? -9.434 3.649 19.866 1.00 82.25 93 LEU A N 1
ATOM 775 C CA . LEU A 1 93 ? -9.396 3.378 18.436 1.00 82.25 93 LEU A CA 1
ATOM 776 C C . LEU A 1 93 ? -10.812 3.435 17.862 1.00 82.25 93 LEU A C 1
ATOM 778 O O . LEU A 1 93 ? -11.682 2.700 18.351 1.00 82.25 93 LEU A O 1
ATOM 782 N N . PRO A 1 94 ? -11.037 4.218 16.791 1.00 86.31 94 PRO A N 1
ATOM 783 C CA . PRO A 1 94 ? -12.299 4.202 16.074 1.00 86.31 94 PRO A CA 1
ATOM 784 C C . PRO A 1 94 ? -12.698 2.784 15.669 1.00 86.31 94 PRO A C 1
ATOM 786 O O . PRO A 1 94 ? -11.911 2.030 15.092 1.00 86.31 94 PRO A O 1
ATOM 789 N N . LYS A 1 95 ? -13.949 2.419 15.961 1.00 89.88 95 LYS A N 1
ATOM 790 C CA . LYS A 1 95 ? -14.496 1.085 15.662 1.00 89.88 95 LYS A CA 1
ATOM 791 C C . LYS A 1 95 ? -15.020 0.955 14.228 1.00 89.88 95 LYS A C 1
ATOM 793 O O . LYS A 1 95 ? -15.450 -0.134 13.860 1.00 89.88 95 LYS A O 1
ATOM 798 N N . VAL A 1 96 ? -14.961 2.032 13.436 1.00 91.19 96 VAL A N 1
ATOM 799 C CA . VAL A 1 96 ? -15.541 2.137 12.083 1.00 91.19 96 VAL A CA 1
ATOM 800 C C . VAL A 1 96 ? -15.128 0.988 11.162 1.00 91.19 96 VAL A C 1
ATOM 802 O O . VAL A 1 96 ? -15.949 0.475 10.416 1.00 91.19 96 VAL A O 1
ATOM 805 N N . CYS A 1 97 ? -13.888 0.514 11.267 1.00 89.62 97 CYS A N 1
ATOM 806 C CA . CYS A 1 97 ? -13.410 -0.560 10.406 1.00 89.62 97 CYS A CA 1
ATOM 807 C C . CYS A 1 97 ? -13.689 -1.965 10.925 1.00 89.62 97 CYS A C 1
ATOM 809 O O . CYS A 1 97 ? -13.613 -2.893 10.133 1.00 89.62 97 CYS A O 1
ATOM 811 N N . ASN A 1 98 ? -14.052 -2.155 12.200 1.00 87.06 98 ASN A N 1
ATOM 812 C CA . ASN A 1 98 ? -14.202 -3.496 12.782 1.00 87.06 98 ASN A CA 1
ATOM 813 C C . ASN A 1 98 ? -15.209 -4.363 12.012 1.00 87.06 98 ASN A C 1
ATOM 815 O O . ASN A 1 98 ? -14.990 -5.562 11.870 1.00 87.06 98 ASN A O 1
ATOM 819 N N . VAL A 1 99 ? -16.281 -3.754 11.497 1.00 86.81 99 VAL A N 1
ATOM 820 C CA . VAL A 1 99 ? -17.328 -4.443 10.725 1.00 86.81 99 VAL A CA 1
ATOM 821 C C . VAL A 1 99 ? -16.859 -4.889 9.338 1.00 86.81 99 VAL A C 1
ATOM 823 O O . VAL A 1 99 ? -17.456 -5.780 8.752 1.00 86.81 99 VAL A O 1
ATOM 826 N N . HIS A 1 100 ? -15.785 -4.296 8.813 1.00 84.81 100 HIS A N 1
ATOM 827 C CA . HIS A 1 100 ? -15.262 -4.576 7.474 1.00 84.81 100 HIS A CA 1
ATOM 828 C C . HIS A 1 100 ? -14.096 -5.573 7.475 1.00 84.81 100 HIS A C 1
ATOM 830 O O . HIS A 1 100 ? -13.677 -6.015 6.410 1.00 84.81 100 HIS A O 1
ATOM 836 N N . LEU A 1 101 ? -13.569 -5.929 8.652 1.00 77.31 101 LEU A N 1
ATOM 837 C CA . LEU A 1 101 ? -12.419 -6.832 8.780 1.00 77.31 101 LEU A CA 1
ATOM 838 C C . LEU A 1 101 ? -12.810 -8.311 8.723 1.00 77.31 101 LEU A C 1
ATOM 840 O O . LEU A 1 101 ? -11.967 -9.138 8.404 1.00 77.31 101 LEU A O 1
ATOM 844 N N . GLN A 1 102 ? -14.066 -8.658 9.012 1.00 75.44 102 GLN A N 1
ATOM 845 C CA . GLN A 1 102 ? -14.526 -10.050 8.922 1.00 75.44 102 GLN A CA 1
ATOM 846 C C . GLN A 1 102 ? -14.466 -10.572 7.478 1.00 75.44 102 GLN A C 1
ATOM 848 O O . GLN A 1 102 ? -14.139 -11.733 7.259 1.00 75.44 102 GLN A O 1
ATOM 853 N N . ASP A 1 103 ? -14.678 -9.685 6.503 1.00 69.69 103 ASP A N 1
ATOM 854 C CA . ASP A 1 103 ? -14.612 -10.003 5.074 1.00 69.69 103 ASP A CA 1
ATOM 855 C C . ASP A 1 103 ? -13.174 -10.170 4.548 1.00 69.69 103 ASP A C 1
ATOM 857 O O . ASP A 1 103 ? -12.987 -10.619 3.421 1.00 69.69 103 ASP A O 1
ATOM 861 N N . LEU A 1 104 ? -12.156 -9.764 5.317 1.00 69.56 104 LEU A N 1
ATOM 862 C CA . LEU A 1 104 ? -10.756 -9.798 4.877 1.00 69.56 104 LEU A CA 1
ATOM 863 C C . LEU A 1 104 ? -10.100 -11.166 5.043 1.00 69.56 104 LEU A C 1
ATOM 865 O O . LEU A 1 104 ? -9.151 -11.462 4.324 1.00 69.56 104 LEU A O 1
ATOM 869 N N . TYR A 1 105 ? -10.631 -11.999 5.939 1.00 63.53 105 TYR A N 1
ATOM 870 C CA . TYR A 1 105 ? -9.998 -13.242 6.386 1.00 63.53 105 TYR A CA 1
ATOM 871 C C . TYR A 1 105 ? -9.887 -14.324 5.293 1.00 63.53 105 TYR A C 1
ATOM 873 O O . TYR A 1 105 ? -9.277 -15.362 5.516 1.00 63.53 105 TYR A O 1
ATOM 881 N N . ILE A 1 106 ? -10.486 -14.106 4.118 1.00 56.50 106 ILE A N 1
ATOM 882 C CA . ILE A 1 106 ? -10.620 -15.130 3.074 1.00 56.50 106 ILE A CA 1
ATOM 883 C C . ILE A 1 106 ? -9.446 -15.112 2.069 1.00 56.50 106 ILE A C 1
ATOM 885 O O . ILE A 1 106 ? -9.177 -16.153 1.490 1.00 56.50 106 ILE A O 1
ATOM 889 N N . ASP A 1 107 ? -8.674 -14.018 1.931 1.00 63.31 107 ASP A N 1
ATOM 890 C CA . ASP A 1 107 ? -7.570 -13.912 0.941 1.00 63.31 107 ASP A CA 1
ATOM 891 C C . ASP A 1 107 ? -6.370 -13.044 1.416 1.00 63.31 107 ASP A C 1
ATOM 893 O O . ASP A 1 107 ? -5.714 -12.355 0.622 1.00 63.31 107 ASP A O 1
ATOM 897 N N . GLU A 1 108 ? -6.079 -13.020 2.724 1.00 65.94 108 GLU A N 1
ATOM 898 C CA . GLU A 1 108 ? -5.127 -12.061 3.326 1.00 65.94 108 GLU A CA 1
ATOM 899 C C . GLU A 1 108 ? -3.702 -12.130 2.746 1.00 65.94 108 GLU A C 1
ATOM 901 O O . GLU A 1 108 ? -3.064 -11.088 2.570 1.00 65.94 108 GLU A O 1
ATOM 906 N N . GLU A 1 109 ? -3.181 -13.320 2.429 1.00 68.00 109 GLU A N 1
ATOM 907 C CA . GLU A 1 109 ? -1.795 -13.460 1.956 1.00 68.00 109 GLU A CA 1
ATOM 908 C C . GLU A 1 109 ? -1.597 -12.908 0.543 1.00 68.00 109 GLU A C 1
ATOM 910 O O . GLU A 1 109 ? -0.671 -12.124 0.303 1.00 68.00 109 GLU A O 1
ATOM 915 N N . ASN A 1 110 ? -2.496 -13.256 -0.379 1.00 75.12 110 ASN A N 1
ATOM 916 C CA . ASN A 1 110 ? -2.387 -12.837 -1.771 1.00 75.12 110 ASN A CA 1
ATOM 917 C C . ASN A 1 110 ? -2.619 -11.326 -1.915 1.00 75.12 110 ASN A C 1
ATOM 919 O O . ASN A 1 110 ? -1.892 -10.641 -2.643 1.00 75.12 110 ASN A O 1
ATOM 923 N N . LEU A 1 111 ? -3.594 -10.779 -1.186 1.00 79.56 111 LEU A N 1
ATOM 924 C CA . LEU A 1 111 ? -3.906 -9.355 -1.248 1.00 79.56 111 LEU A CA 1
ATOM 925 C C . LEU A 1 111 ? -2.858 -8.503 -0.503 1.00 79.56 111 LEU A C 1
ATOM 927 O O . LEU A 1 111 ? -2.491 -7.434 -0.999 1.00 79.56 111 LEU A O 1
ATOM 931 N N . TYR A 1 112 ? -2.277 -8.999 0.601 1.00 81.50 112 TYR A N 1
ATOM 932 C CA . TYR A 1 112 ? -1.106 -8.369 1.230 1.00 81.50 112 TYR A CA 1
ATOM 933 C C . TYR A 1 112 ? 0.067 -8.277 0.251 1.00 81.50 112 TYR A C 1
ATOM 935 O O . TYR A 1 112 ? 0.670 -7.211 0.119 1.00 81.50 112 TYR A O 1
ATOM 943 N N . GLY A 1 113 ? 0.366 -9.370 -0.460 1.00 84.56 113 GLY A N 1
ATOM 944 C CA . GLY A 1 113 ? 1.428 -9.403 -1.465 1.00 84.56 113 GLY A CA 1
ATOM 945 C C . GLY A 1 113 ? 1.247 -8.327 -2.537 1.00 84.56 113 GLY A C 1
ATOM 946 O O . GLY A 1 113 ? 2.195 -7.603 -2.845 1.00 84.56 113 GLY A O 1
ATOM 947 N N . ILE A 1 114 ? 0.018 -8.150 -3.039 1.00 86.81 114 ILE A N 1
ATOM 948 C CA . ILE A 1 114 ? -0.293 -7.083 -4.000 1.00 86.81 114 ILE A CA 1
ATOM 949 C C . ILE A 1 114 ? 0.029 -5.711 -3.416 1.00 86.81 114 ILE A C 1
ATOM 951 O O . ILE A 1 114 ? 0.790 -4.956 -4.020 1.00 86.81 114 ILE A O 1
ATOM 955 N N . PHE A 1 115 ? -0.529 -5.375 -2.252 1.00 84.12 115 PHE A N 1
ATOM 956 C CA . PHE A 1 115 ? -0.334 -4.051 -1.661 1.00 84.12 115 PHE A CA 1
ATOM 957 C C . PHE A 1 115 ? 1.130 -3.771 -1.326 1.00 84.12 115 PHE A C 1
ATOM 959 O O . PHE A 1 115 ? 1.604 -2.652 -1.527 1.00 84.12 115 PHE A O 1
ATOM 966 N N . TYR A 1 116 ? 1.860 -4.789 -0.878 1.00 86.12 116 TYR A N 1
ATOM 967 C CA . TYR A 1 116 ? 3.285 -4.700 -0.603 1.00 86.12 116 TYR A CA 1
ATOM 968 C C . TYR A 1 116 ? 4.087 -4.336 -1.862 1.00 86.12 116 TYR A C 1
ATOM 970 O O . TYR A 1 116 ? 4.800 -3.329 -1.870 1.00 86.12 116 TYR A O 1
ATOM 978 N N . PHE A 1 117 ? 3.927 -5.091 -2.955 1.00 88.94 117 PHE A N 1
ATOM 979 C CA . PHE A 1 117 ? 4.636 -4.808 -4.208 1.00 88.94 117 PHE A CA 1
ATOM 980 C C . PHE A 1 117 ? 4.210 -3.473 -4.821 1.00 88.94 117 PHE A C 1
ATOM 982 O O . PHE A 1 117 ? 5.048 -2.728 -5.327 1.00 88.94 117 PHE A O 1
ATOM 989 N N . MET A 1 118 ? 2.929 -3.124 -4.711 1.00 88.81 118 MET A N 1
ATOM 990 C CA . MET A 1 118 ? 2.416 -1.823 -5.130 1.00 88.81 118 MET A CA 1
ATOM 991 C C . MET A 1 118 ? 3.085 -0.671 -4.375 1.00 88.81 118 MET A C 1
ATOM 993 O O . MET A 1 118 ? 3.538 0.290 -4.994 1.00 88.81 118 MET A O 1
ATOM 997 N N . ASN A 1 119 ? 3.206 -0.770 -3.050 1.00 84.94 119 ASN A N 1
ATOM 998 C CA . ASN A 1 119 ? 3.859 0.251 -2.233 1.00 84.94 119 ASN A CA 1
ATOM 999 C C . ASN A 1 119 ? 5.343 0.427 -2.604 1.00 84.94 119 ASN A C 1
ATOM 1001 O O . ASN A 1 119 ? 5.821 1.559 -2.709 1.00 84.94 119 ASN A O 1
ATOM 1005 N N . ILE A 1 120 ? 6.056 -0.677 -2.873 1.00 88.94 120 ILE A N 1
ATOM 1006 C CA . ILE A 1 120 ? 7.439 -0.631 -3.376 1.00 88.94 120 ILE A CA 1
ATOM 1007 C C . ILE A 1 120 ? 7.499 0.133 -4.699 1.00 88.94 120 ILE A C 1
ATOM 1009 O O . ILE A 1 120 ? 8.289 1.067 -4.831 1.00 88.94 120 ILE A O 1
ATOM 1013 N N . LEU A 1 121 ? 6.640 -0.218 -5.658 1.00 92.56 121 LEU A N 1
ATOM 1014 C CA . LEU A 1 121 ? 6.622 0.416 -6.975 1.00 92.56 121 LEU A CA 1
ATOM 1015 C C . LEU A 1 121 ? 6.345 1.921 -6.891 1.00 92.56 121 LEU A C 1
ATOM 1017 O O . LEU A 1 121 ? 7.068 2.706 -7.503 1.00 92.56 121 LEU A O 1
ATOM 1021 N N . TYR A 1 122 ? 5.367 2.354 -6.092 1.00 88.38 122 TYR A N 1
ATOM 1022 C CA . TYR A 1 122 ? 5.135 3.786 -5.880 1.00 88.38 122 TYR A CA 1
ATOM 1023 C C . TYR A 1 122 ? 6.330 4.474 -5.207 1.00 88.38 122 TYR A C 1
ATOM 1025 O O . TYR A 1 122 ? 6.688 5.588 -5.589 1.00 88.38 122 TYR A O 1
ATOM 1033 N N . GLY A 1 123 ? 6.981 3.814 -4.244 1.00 86.94 123 GLY A N 1
ATOM 1034 C CA . GLY A 1 123 ? 8.219 4.297 -3.629 1.00 86.94 123 GLY A CA 1
ATOM 1035 C C . GLY A 1 123 ? 9.342 4.512 -4.647 1.00 86.94 123 GLY A C 1
ATOM 1036 O O . GLY A 1 123 ? 9.985 5.562 -4.626 1.00 86.94 123 GLY A O 1
ATOM 1037 N N . ILE A 1 124 ? 9.529 3.562 -5.568 1.00 93.12 124 ILE A N 1
ATOM 1038 C CA . ILE A 1 124 ? 10.483 3.663 -6.679 1.00 93.12 124 ILE A CA 1
ATOM 1039 C C . ILE A 1 124 ? 10.159 4.880 -7.548 1.00 93.12 124 ILE A C 1
ATOM 1041 O O . ILE A 1 124 ? 11.025 5.734 -7.724 1.00 93.12 124 ILE A O 1
ATOM 1045 N N . ILE A 1 125 ? 8.917 5.008 -8.032 1.00 93.25 125 ILE A N 1
ATOM 1046 C CA . ILE A 1 125 ? 8.497 6.136 -8.882 1.00 93.25 125 ILE A CA 1
ATOM 1047 C C . ILE A 1 125 ? 8.760 7.478 -8.192 1.00 93.25 125 ILE A C 1
ATOM 1049 O O . ILE A 1 125 ? 9.354 8.374 -8.782 1.00 93.25 125 ILE A O 1
ATOM 1053 N N . ASN A 1 126 ? 8.383 7.605 -6.921 1.00 88.25 126 ASN A N 1
ATOM 1054 C CA . ASN A 1 126 ? 8.578 8.833 -6.153 1.00 88.25 126 ASN A CA 1
ATOM 1055 C C . ASN A 1 126 ? 10.061 9.159 -5.875 1.00 88.25 126 ASN A C 1
ATOM 1057 O O . ASN A 1 126 ? 10.407 10.322 -5.670 1.00 88.25 126 ASN A O 1
ATOM 1061 N N . ASN A 1 127 ? 10.946 8.162 -5.832 1.00 90.62 127 ASN A N 1
ATOM 1062 C CA . ASN A 1 127 ? 12.387 8.405 -5.735 1.00 90.62 127 ASN A CA 1
ATOM 1063 C C . ASN A 1 127 ? 12.974 8.825 -7.087 1.00 90.62 127 ASN A C 1
ATOM 1065 O O . ASN A 1 127 ? 13.805 9.730 -7.133 1.00 90.62 127 ASN A O 1
ATOM 1069 N N . LEU A 1 128 ? 12.524 8.206 -8.180 1.00 91.69 128 LEU A N 1
ATOM 1070 C CA . LEU A 1 128 ? 12.960 8.534 -9.539 1.00 91.69 128 LEU A CA 1
ATOM 1071 C C . LEU A 1 128 ? 12.552 9.945 -9.950 1.00 91.69 128 LEU A C 1
ATOM 1073 O O . LEU A 1 128 ? 13.388 10.675 -10.476 1.00 91.69 128 LEU A O 1
ATOM 1077 N N . SER A 1 129 ? 11.340 10.370 -9.584 1.00 90.19 129 SER A N 1
ATOM 1078 C CA . SER A 1 129 ? 10.861 11.734 -9.834 1.00 90.19 129 SER A CA 1
ATOM 1079 C C . SER A 1 129 ? 11.704 12.812 -9.136 1.00 90.19 129 SER A C 1
ATOM 1081 O O . SER A 1 129 ? 11.593 13.992 -9.452 1.00 90.19 129 SER A O 1
ATOM 1083 N N . ARG A 1 130 ? 12.532 12.431 -8.151 1.00 92.88 130 ARG A N 1
ATOM 1084 C CA . ARG A 1 130 ? 13.482 13.324 -7.464 1.00 92.88 130 ARG A CA 1
ATOM 1085 C C . ARG A 1 130 ? 14.906 13.167 -7.976 1.00 92.88 130 ARG A C 1
ATOM 1087 O O . ARG A 1 130 ? 15.687 14.107 -7.886 1.00 92.88 130 ARG A O 1
ATOM 1094 N N . ASN A 1 131 ? 15.268 11.970 -8.430 1.00 93.94 131 ASN A N 1
ATOM 1095 C CA . ASN A 1 131 ? 16.612 11.650 -8.879 1.00 93.94 131 ASN A CA 1
ATOM 1096 C C . ASN A 1 131 ? 16.595 10.543 -9.943 1.00 93.94 131 ASN A C 1
ATOM 1098 O O . ASN A 1 131 ? 16.617 9.347 -9.635 1.00 93.94 131 ASN A O 1
ATOM 1102 N N . GLN A 1 132 ? 16.655 10.959 -11.207 1.00 92.81 132 GLN A N 1
ATOM 1103 C CA . GLN A 1 132 ? 16.677 10.055 -12.358 1.00 92.81 132 GLN A CA 1
ATOM 1104 C C . GLN A 1 132 ? 17.961 9.209 -12.446 1.00 92.81 132 GLN A C 1
ATOM 1106 O O . GLN A 1 132 ? 17.968 8.162 -13.088 1.00 92.81 132 GLN A O 1
ATOM 1111 N N . HIS A 1 133 ? 19.053 9.566 -11.757 1.00 93.44 133 HIS A N 1
ATOM 1112 C CA . HIS A 1 133 ? 20.263 8.728 -11.750 1.00 93.44 133 HIS A CA 1
ATOM 1113 C C . HIS A 1 133 ? 20.035 7.361 -11.084 1.00 93.44 133 HIS A C 1
ATOM 1115 O O . HIS A 1 133 ? 20.793 6.419 -11.322 1.00 93.44 133 HIS A O 1
ATOM 1121 N N . LEU A 1 134 ? 18.959 7.219 -10.303 1.00 94.69 134 LEU A N 1
ATOM 1122 C CA . LEU A 1 134 ? 18.577 5.962 -9.664 1.00 94.69 134 LEU A CA 1
ATOM 1123 C C . LEU A 1 134 ? 17.876 4.980 -10.622 1.00 94.69 134 LEU A C 1
ATOM 1125 O O . LEU A 1 134 ? 17.606 3.848 -10.224 1.00 94.69 134 LEU A O 1
ATOM 1129 N N . CYS A 1 135 ? 17.618 5.355 -11.884 1.00 93.94 135 CYS A N 1
ATOM 1130 C CA . CYS A 1 135 ? 16.957 4.489 -12.869 1.00 93.94 135 CYS A CA 1
ATOM 1131 C C . CYS A 1 135 ? 17.624 3.116 -12.987 1.00 93.94 135 CYS A C 1
ATOM 1133 O O . CYS A 1 135 ? 16.951 2.090 -12.889 1.00 93.94 135 CYS A O 1
ATOM 1135 N N . LYS A 1 136 ? 18.959 3.087 -13.125 1.00 92.50 136 LYS A N 1
ATOM 1136 C CA . LYS A 1 136 ? 19.718 1.833 -13.241 1.00 92.50 136 LYS A CA 1
ATOM 1137 C C . LYS A 1 136 ? 19.557 0.962 -11.998 1.00 92.50 136 LYS A C 1
ATOM 1139 O O . LYS A 1 136 ? 19.319 -0.234 -12.130 1.00 92.50 136 LYS A O 1
ATOM 1144 N N . GLN A 1 137 ? 19.647 1.570 -10.815 1.00 93.19 137 GLN A N 1
ATOM 1145 C CA . GLN A 1 137 ? 19.518 0.875 -9.535 1.00 93.19 137 GLN A CA 1
ATOM 1146 C C . GLN A 1 137 ? 18.131 0.243 -9.371 1.00 93.19 137 GLN A C 1
ATOM 1148 O O . GLN A 1 137 ? 18.034 -0.914 -8.978 1.00 93.19 137 GLN A O 1
ATOM 1153 N N . TYR A 1 138 ? 17.067 0.979 -9.696 1.00 94.94 138 TYR A N 1
ATOM 1154 C CA . TYR A 1 138 ? 15.698 0.510 -9.476 1.00 94.94 138 TYR A CA 1
ATOM 1155 C C . TYR A 1 138 ? 15.115 -0.326 -10.616 1.00 94.94 138 TYR A C 1
ATOM 1157 O O . TYR A 1 138 ? 14.036 -0.885 -10.448 1.00 94.94 138 TYR A O 1
ATOM 1165 N N . SER A 1 139 ? 15.785 -0.430 -11.766 1.00 92.56 139 SER A N 1
ATOM 1166 C CA . SER A 1 139 ? 15.270 -1.160 -12.936 1.00 92.56 139 SER A CA 1
ATOM 1167 C C . SER A 1 139 ? 14.894 -2.609 -12.622 1.00 92.56 139 SER A C 1
ATOM 1169 O O . SER A 1 139 ? 13.749 -3.009 -12.827 1.00 92.56 139 SER A O 1
ATOM 1171 N N . GLN A 1 140 ? 15.826 -3.362 -12.038 1.00 92.00 140 GLN A N 1
ATOM 1172 C CA . GLN A 1 140 ? 15.636 -4.769 -11.685 1.00 92.00 140 GLN A CA 1
ATOM 1173 C C . GLN A 1 140 ? 14.559 -4.951 -10.612 1.00 92.00 140 GLN A C 1
ATOM 1175 O O . GLN A 1 140 ? 13.763 -5.887 -10.673 1.00 92.00 140 GLN A O 1
ATOM 1180 N N . GLU A 1 141 ? 14.518 -4.048 -9.629 1.00 94.12 141 GLU A N 1
ATOM 1181 C CA . GLU A 1 141 ? 13.521 -4.093 -8.562 1.00 94.12 141 GLU A CA 1
ATOM 1182 C C . GLU A 1 141 ? 12.119 -3.796 -9.108 1.00 94.12 141 GLU A C 1
ATOM 1184 O O . GLU A 1 141 ? 11.171 -4.521 -8.809 1.00 94.12 141 GLU A O 1
ATOM 1189 N N . CYS A 1 142 ? 11.984 -2.783 -9.965 1.00 93.75 142 CYS A N 1
ATOM 1190 C CA . CYS A 1 142 ? 10.736 -2.452 -10.646 1.00 93.75 142 CYS A CA 1
ATOM 1191 C C . CYS A 1 142 ? 10.229 -3.648 -11.474 1.00 93.75 142 CYS A C 1
ATOM 1193 O O . CYS A 1 142 ? 9.087 -4.080 -11.299 1.00 93.75 142 CYS A O 1
ATOM 1195 N N . GLU A 1 143 ? 11.101 -4.247 -12.294 1.00 92.94 143 GLU A N 1
ATOM 1196 C CA . GLU A 1 143 ? 10.767 -5.391 -13.158 1.00 92.94 143 GLU A CA 1
ATOM 1197 C C . GLU A 1 143 ? 10.353 -6.617 -12.347 1.00 92.94 143 GLU A C 1
ATOM 1199 O O . GLU A 1 143 ? 9.323 -7.237 -12.624 1.00 92.94 143 GLU A O 1
ATOM 1204 N N . GLY A 1 144 ? 11.111 -6.935 -11.297 1.00 93.62 144 GLY A N 1
ATOM 1205 C CA . GLY A 1 144 ? 10.802 -8.045 -10.405 1.00 93.62 144 GLY A CA 1
ATOM 1206 C C . GLY A 1 144 ? 9.429 -7.899 -9.749 1.00 93.62 144 GLY A C 1
ATOM 1207 O O . GLY A 1 144 ? 8.657 -8.860 -9.716 1.00 93.62 144 GLY A O 1
ATOM 1208 N N . ASN A 1 145 ? 9.093 -6.700 -9.267 1.00 93.69 145 ASN A N 1
ATOM 1209 C CA . ASN A 1 145 ? 7.808 -6.438 -8.619 1.00 93.69 145 ASN A CA 1
ATOM 1210 C C . ASN A 1 145 ? 6.633 -6.459 -9.611 1.00 93.69 145 ASN A C 1
ATOM 1212 O O . ASN A 1 145 ? 5.610 -7.080 -9.320 1.00 93.69 145 ASN A O 1
ATOM 1216 N N . ILE A 1 146 ? 6.782 -5.873 -10.804 1.00 93.69 146 ILE A N 1
ATOM 1217 C CA . ILE A 1 146 ? 5.756 -5.936 -11.861 1.00 93.69 146 ILE A CA 1
ATOM 1218 C C . ILE A 1 146 ? 5.509 -7.380 -12.302 1.00 93.69 146 ILE A C 1
ATOM 1220 O O . ILE A 1 146 ? 4.359 -7.809 -12.414 1.00 93.69 146 ILE A O 1
ATOM 1224 N N . LYS A 1 147 ? 6.577 -8.158 -12.514 1.00 93.81 147 LYS A N 1
ATOM 1225 C CA . LYS A 1 147 ? 6.465 -9.572 -12.887 1.00 93.81 147 LYS A CA 1
ATOM 1226 C C . LYS A 1 147 ? 5.702 -10.365 -11.829 1.00 93.81 147 LYS A C 1
ATOM 1228 O O . LYS A 1 147 ? 4.812 -11.131 -12.188 1.00 93.81 147 LYS A O 1
ATOM 1233 N N . ARG A 1 148 ? 6.007 -10.151 -10.543 1.00 91.88 148 ARG A N 1
ATOM 1234 C CA . ARG A 1 148 ? 5.292 -10.795 -9.430 1.00 91.88 148 ARG A CA 1
ATOM 1235 C C . ARG A 1 148 ? 3.809 -10.447 -9.445 1.00 91.88 148 ARG A C 1
ATOM 1237 O O . ARG A 1 148 ? 2.992 -11.361 -9.462 1.00 91.88 148 ARG A O 1
ATOM 1244 N N . LEU A 1 149 ? 3.472 -9.161 -9.550 1.00 89.44 149 LEU A N 1
ATOM 1245 C CA . LEU A 1 149 ? 2.082 -8.699 -9.620 1.00 89.44 149 LEU A CA 1
ATOM 1246 C C . LEU A 1 149 ? 1.307 -9.302 -10.802 1.00 89.44 149 LEU A C 1
ATOM 1248 O O . LEU A 1 149 ? 0.131 -9.629 -10.662 1.00 89.44 149 LEU A O 1
ATOM 1252 N N . ARG A 1 150 ? 1.960 -9.493 -11.954 1.00 91.00 150 ARG A N 1
ATOM 1253 C CA . ARG A 1 150 ? 1.356 -10.160 -13.119 1.00 91.00 150 ARG A CA 1
ATOM 1254 C C . ARG A 1 150 ? 1.226 -11.672 -12.971 1.00 91.00 150 ARG A C 1
ATOM 1256 O O . ARG A 1 150 ? 0.375 -12.252 -13.632 1.00 91.00 150 ARG A O 1
ATOM 1263 N N . SER A 1 151 ? 2.061 -12.300 -12.148 1.00 87.88 151 SER A N 1
ATOM 1264 C CA . SER A 1 151 ? 2.024 -13.746 -11.901 1.00 87.88 151 SER A CA 1
ATOM 1265 C C . SER A 1 151 ? 1.069 -14.170 -10.783 1.00 87.88 151 SER A C 1
ATOM 1267 O O . SER A 1 151 ? 0.837 -15.361 -10.626 1.00 87.88 151 SER A O 1
ATOM 1269 N N . CYS A 1 152 ? 0.530 -13.228 -10.002 1.00 80.31 152 CYS A N 1
ATOM 1270 C CA . CYS A 1 152 ? -0.429 -13.531 -8.940 1.00 80.31 152 CYS A CA 1
ATOM 1271 C C . CYS A 1 152 ? -1.772 -14.039 -9.500 1.00 80.31 152 CYS A C 1
ATOM 1273 O O . CYS A 1 152 ? -2.131 -13.750 -10.644 1.00 80.31 152 CYS A O 1
ATOM 1275 N N . ASP A 1 153 ? -2.572 -14.688 -8.649 1.00 77.56 153 ASP A N 1
ATOM 1276 C CA . ASP A 1 153 ? -3.924 -15.192 -8.970 1.00 77.56 153 ASP A CA 1
ATOM 1277 C C . ASP A 1 153 ? -4.877 -14.100 -9.497 1.00 77.56 153 ASP A C 1
ATOM 1279 O O . ASP A 1 153 ? -5.859 -14.364 -10.188 1.00 77.56 153 ASP A O 1
ATOM 1283 N N . PHE A 1 154 ? -4.540 -12.835 -9.242 1.00 74.56 154 PHE A N 1
ATOM 1284 C CA . PHE A 1 154 ? -5.249 -11.656 -9.730 1.00 74.56 154 PHE A CA 1
ATOM 1285 C C . PHE A 1 154 ? -4.780 -11.170 -11.108 1.00 74.56 154 PHE A C 1
ATOM 1287 O O . PHE A 1 154 ? -5.128 -10.063 -11.520 1.00 74.56 154 PHE A O 1
ATOM 1294 N N . SER A 1 155 ? -4.013 -11.970 -11.849 1.00 79.62 155 SER A N 1
ATOM 1295 C CA . SER A 1 155 ? -3.544 -11.637 -13.201 1.00 79.62 155 SER A CA 1
ATOM 1296 C C . SER A 1 155 ? -4.693 -11.308 -14.164 1.00 79.62 155 SER A C 1
ATOM 1298 O O . SER A 1 155 ? -4.578 -10.395 -14.980 1.00 79.62 155 SER A O 1
ATOM 1300 N N . ALA A 1 156 ? -5.845 -11.964 -13.999 1.00 81.81 156 ALA A N 1
ATOM 1301 C CA . ALA A 1 156 ? -7.062 -11.693 -14.762 1.00 81.81 156 ALA A CA 1
ATOM 1302 C C . ALA A 1 156 ? -7.810 -10.414 -14.321 1.00 81.81 156 ALA A C 1
ATOM 1304 O O . ALA A 1 156 ? -8.742 -9.973 -15.000 1.00 81.81 156 ALA A O 1
ATOM 1305 N N . ASN A 1 157 ? -7.434 -9.795 -13.194 1.00 83.88 157 ASN A N 1
ATOM 1306 C CA . ASN A 1 157 ? -8.079 -8.581 -12.707 1.00 83.88 157 ASN A CA 1
ATOM 1307 C C . ASN A 1 157 ? -7.661 -7.378 -13.561 1.00 83.88 157 ASN A C 1
ATOM 1309 O O . ASN A 1 157 ? -6.578 -6.815 -13.403 1.00 83.88 157 ASN A O 1
ATOM 1313 N N . LYS A 1 158 ? -8.568 -6.950 -14.442 1.00 87.38 158 LYS A N 1
ATOM 1314 C CA . LYS A 1 158 ? -8.329 -5.835 -15.362 1.00 87.38 158 LYS A CA 1
ATOM 1315 C C . LYS A 1 158 ? -7.918 -4.541 -14.651 1.00 87.38 158 LYS A C 1
ATOM 1317 O O . LYS A 1 158 ? -6.984 -3.892 -15.100 1.00 87.38 158 LYS A O 1
ATOM 1322 N N . SER A 1 159 ? -8.563 -4.192 -13.535 1.00 82.88 159 SER A N 1
ATOM 1323 C CA . SER A 1 159 ? -8.236 -2.971 -12.788 1.00 82.88 159 SER A CA 1
ATOM 1324 C C . SER A 1 159 ? -6.816 -3.011 -12.224 1.00 82.88 159 SER A C 1
ATOM 1326 O O . SER A 1 159 ? -6.112 -2.009 -12.282 1.00 82.88 159 SER A O 1
ATOM 1328 N N . LEU A 1 160 ? -6.368 -4.165 -11.723 1.00 84.81 160 LEU A N 1
ATOM 1329 C CA . LEU A 1 160 ? -4.984 -4.331 -11.284 1.00 84.81 160 LEU A CA 1
ATOM 1330 C C . LEU A 1 160 ? -4.010 -4.215 -12.467 1.00 84.81 160 LEU A C 1
ATOM 1332 O O . LEU A 1 160 ? -3.025 -3.488 -12.365 1.00 84.81 160 LEU A O 1
ATOM 1336 N N . GLN A 1 161 ? -4.303 -4.867 -13.597 1.00 89.38 161 GLN A N 1
ATOM 1337 C CA . GLN A 1 161 ? -3.470 -4.772 -14.805 1.00 89.38 161 GLN A CA 1
ATOM 1338 C C . GLN A 1 161 ? -3.351 -3.337 -15.320 1.00 89.38 161 GLN A C 1
ATOM 1340 O O . GLN A 1 161 ? -2.272 -2.905 -15.719 1.00 89.38 161 GLN A O 1
ATOM 1345 N N . ASP A 1 162 ? -4.442 -2.582 -15.262 1.00 87.31 162 ASP A N 1
ATOM 1346 C CA . ASP A 1 162 ? -4.462 -1.182 -15.652 1.00 87.31 162 ASP A CA 1
ATOM 1347 C C . ASP A 1 162 ? -3.571 -0.320 -14.739 1.00 87.31 162 ASP A C 1
ATOM 1349 O O . ASP A 1 162 ? -2.819 0.530 -15.221 1.00 87.31 162 ASP A O 1
ATOM 1353 N N . VAL A 1 163 ? -3.601 -0.558 -13.423 1.00 87.12 163 VAL A N 1
ATOM 1354 C CA . VAL A 1 163 ? -2.725 0.144 -12.474 1.00 87.12 163 VAL A CA 1
ATOM 1355 C C . VAL A 1 163 ? -1.255 -0.230 -12.687 1.00 87.12 163 VAL A C 1
ATOM 1357 O O . VAL A 1 163 ? -0.408 0.663 -12.725 1.00 87.12 163 VAL A O 1
ATOM 1360 N N . ILE A 1 164 ? -0.948 -1.514 -12.903 1.00 91.19 164 ILE A N 1
ATOM 1361 C CA . ILE A 1 164 ? 0.407 -1.976 -13.251 1.00 91.19 164 ILE A CA 1
ATOM 1362 C C . ILE A 1 164 ? 0.896 -1.269 -14.521 1.00 91.19 164 ILE A C 1
ATOM 1364 O O . ILE A 1 164 ? 1.995 -0.717 -14.529 1.00 91.19 164 ILE A O 1
ATOM 1368 N N . GLY A 1 165 ? 0.061 -1.211 -15.564 1.00 92.50 165 GLY A N 1
ATOM 1369 C CA . GLY A 1 165 ? 0.390 -0.519 -16.810 1.00 92.50 165 GLY A CA 1
ATOM 1370 C C . GLY A 1 165 ? 0.645 0.978 -16.612 1.00 92.50 165 GLY A C 1
ATOM 1371 O O . GLY A 1 165 ? 1.561 1.540 -17.208 1.00 92.50 165 GLY A O 1
ATOM 1372 N N . ASN A 1 166 ? -0.117 1.642 -15.739 1.00 89.88 166 ASN A N 1
ATOM 1373 C CA . ASN A 1 166 ? 0.119 3.049 -15.402 1.00 89.88 166 ASN A CA 1
ATOM 1374 C C . ASN A 1 166 ? 1.458 3.262 -14.680 1.00 89.88 166 ASN A C 1
ATOM 1376 O O . ASN A 1 166 ? 2.150 4.241 -14.963 1.00 89.88 166 ASN A O 1
ATOM 1380 N N . ILE A 1 167 ? 1.833 2.357 -13.773 1.00 90.75 167 ILE A N 1
ATOM 1381 C CA . ILE A 1 167 ? 3.129 2.392 -13.084 1.00 90.75 167 ILE A CA 1
ATOM 1382 C C . ILE A 1 167 ? 4.270 2.187 -14.080 1.00 90.75 167 ILE A C 1
ATOM 1384 O O . ILE A 1 167 ? 5.226 2.959 -14.065 1.00 90.75 167 ILE A O 1
ATOM 1388 N N . GLU A 1 168 ? 4.160 1.197 -14.970 1.00 93.56 168 GLU A N 1
ATOM 1389 C CA . GLU A 1 168 ? 5.148 0.969 -16.028 1.00 93.56 168 GLU A CA 1
ATOM 1390 C C . GLU A 1 168 ? 5.330 2.220 -16.885 1.00 93.56 168 GLU A C 1
ATOM 1392 O O . GLU A 1 168 ? 6.458 2.657 -17.090 1.00 93.56 168 GLU A O 1
ATOM 1397 N N . ASN A 1 169 ? 4.239 2.834 -17.349 1.00 92.62 169 ASN A N 1
ATOM 1398 C CA . ASN A 1 169 ? 4.313 4.048 -18.164 1.00 92.62 169 ASN A CA 1
ATOM 1399 C 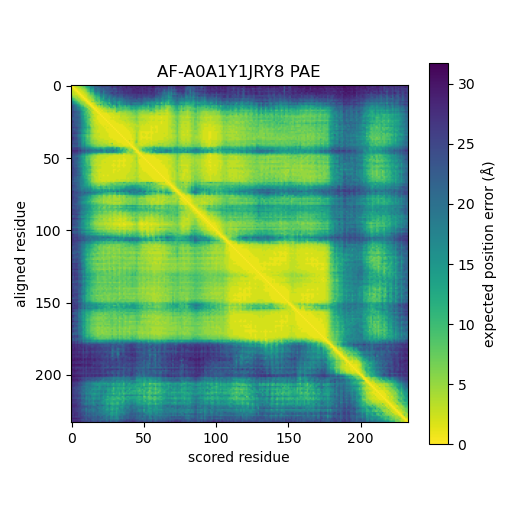C . ASN A 1 169 ? 5.036 5.180 -17.436 1.00 92.62 169 ASN A C 1
ATOM 1401 O O . ASN A 1 169 ? 5.942 5.783 -18.002 1.00 92.62 169 ASN A O 1
ATOM 1405 N N . ARG A 1 170 ? 4.691 5.418 -16.167 1.00 91.31 170 ARG A N 1
ATOM 1406 C CA . ARG A 1 170 ? 5.370 6.421 -15.340 1.00 91.31 170 ARG A CA 1
ATOM 1407 C C . ARG A 1 170 ? 6.850 6.115 -15.161 1.00 91.31 170 ARG A C 1
ATOM 1409 O O . ARG A 1 170 ? 7.668 7.014 -15.278 1.00 91.31 170 ARG A O 1
ATOM 1416 N N . TYR A 1 171 ? 7.212 4.856 -14.927 1.00 93.00 171 TYR A N 1
ATOM 1417 C CA . TYR A 1 171 ? 8.618 4.465 -14.842 1.00 93.00 171 TYR A CA 1
ATOM 1418 C C . TYR A 1 171 ? 9.367 4.808 -16.138 1.00 93.00 171 TYR A C 1
ATOM 1420 O O . TYR A 1 171 ? 10.462 5.357 -16.084 1.00 93.00 171 TYR A O 1
ATOM 1428 N N . HIS A 1 172 ? 8.776 4.531 -17.305 1.00 91.62 172 HIS A N 1
ATOM 1429 C CA . HIS A 1 172 ? 9.381 4.867 -18.598 1.00 91.62 172 HIS A CA 1
ATOM 1430 C C . HIS A 1 172 ? 9.481 6.380 -18.835 1.00 91.62 172 HIS A C 1
ATOM 1432 O O . HIS A 1 172 ? 10.449 6.829 -19.444 1.00 91.62 172 HIS A O 1
ATOM 1438 N N . GLU A 1 173 ? 8.500 7.157 -18.370 1.00 91.69 173 GLU A N 1
ATOM 1439 C CA . GLU A 1 173 ? 8.532 8.624 -18.418 1.00 91.69 173 GLU A CA 1
ATOM 1440 C C . GLU A 1 173 ? 9.685 9.184 -17.569 1.00 91.69 173 GLU A C 1
ATOM 1442 O O . GLU A 1 173 ? 10.407 10.064 -18.031 1.00 91.69 173 GLU A O 1
ATOM 1447 N N . GLU A 1 174 ? 9.907 8.632 -16.372 1.00 92.19 174 GLU A N 1
ATOM 1448 C CA . GLU A 1 174 ? 10.996 9.043 -15.473 1.00 92.19 174 GLU A CA 1
ATOM 1449 C C . GLU A 1 174 ? 12.376 8.502 -15.900 1.00 92.19 174 GLU A C 1
ATOM 1451 O O . GLU A 1 174 ? 13.407 9.093 -15.579 1.00 92.19 174 GLU A O 1
ATOM 1456 N N . CYS A 1 175 ? 12.415 7.387 -16.638 1.00 92.94 175 CYS A N 1
ATOM 1457 C CA . CYS A 1 175 ? 13.637 6.690 -17.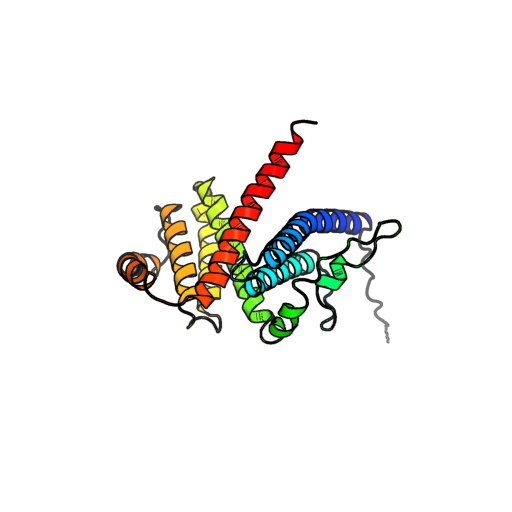051 1.00 92.94 175 CYS A CA 1
ATOM 1458 C C . CYS A 1 175 ? 13.706 6.434 -18.570 1.00 92.94 175 CYS A C 1
ATOM 1460 O O . CYS A 1 175 ? 13.852 5.283 -18.991 1.00 92.94 175 CYS A O 1
ATOM 1462 N N . PRO A 1 176 ? 13.679 7.473 -19.426 1.00 88.19 176 PRO A N 1
ATOM 1463 C CA . PRO A 1 176 ? 13.546 7.308 -20.879 1.00 88.19 176 PRO A CA 1
ATOM 1464 C C . PRO A 1 176 ? 14.733 6.584 -21.532 1.00 88.19 176 PRO A C 1
ATOM 1466 O O . PRO A 1 176 ? 14.566 5.901 -22.541 1.00 88.19 176 PRO A O 1
ATOM 1469 N N . ASN A 1 177 ? 15.929 6.705 -20.945 1.00 84.25 177 ASN A N 1
ATOM 1470 C CA . ASN A 1 177 ? 17.157 6.078 -21.446 1.00 84.25 177 ASN A CA 1
ATOM 1471 C C . ASN A 1 177 ? 17.351 4.641 -20.941 1.00 84.25 177 ASN A C 1
ATOM 1473 O O . ASN A 1 177 ? 18.267 3.951 -21.388 1.00 84.25 177 ASN A O 1
ATOM 1477 N N . HIS A 1 178 ? 16.516 4.181 -20.005 1.00 75.94 178 HIS A N 1
ATOM 1478 C CA . HIS A 1 178 ? 16.563 2.814 -19.512 1.00 75.94 178 HIS A CA 1
ATOM 1479 C C . HIS A 1 178 ? 15.538 1.986 -20.283 1.00 75.94 178 HIS A C 1
ATOM 1481 O O . HIS A 1 178 ? 14.370 1.895 -19.912 1.00 75.94 178 HIS A O 1
ATOM 1487 N N . VAL A 1 179 ? 15.976 1.388 -21.392 1.00 61.50 179 VAL A N 1
ATOM 1488 C CA . VAL A 1 179 ? 15.135 0.469 -22.162 1.00 61.50 179 VAL A CA 1
ATOM 1489 C C . VAL A 1 179 ? 14.866 -0.750 -21.284 1.00 61.50 179 VAL A C 1
ATOM 1491 O O . VAL A 1 179 ? 15.773 -1.530 -20.997 1.00 61.50 179 VAL A O 1
ATOM 1494 N N . TYR A 1 180 ? 13.627 -0.886 -20.812 1.00 56.84 180 TYR A N 1
ATOM 1495 C CA . TYR A 1 180 ? 13.137 -2.130 -20.229 1.00 56.84 180 TYR A CA 1
ATOM 1496 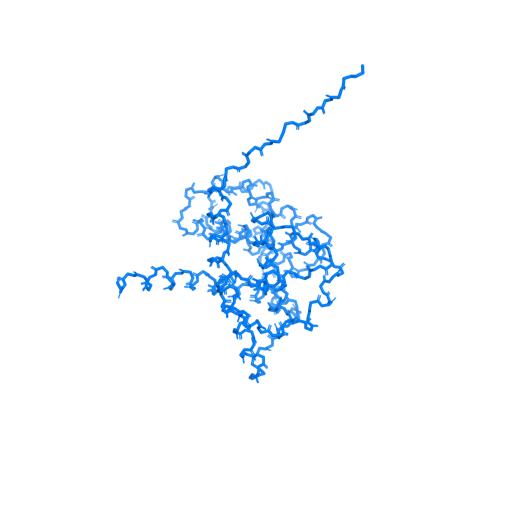C C . TYR A 1 180 ? 13.411 -3.252 -21.236 1.00 56.84 180 TYR A C 1
ATOM 1498 O O . TYR A 1 180 ? 13.083 -3.116 -22.419 1.00 56.84 180 TYR A O 1
ATOM 1506 N N . THR A 1 181 ? 14.028 -4.341 -20.786 1.00 55.94 181 THR A N 1
ATOM 1507 C CA . THR A 1 181 ? 14.165 -5.585 -21.558 1.00 55.94 181 THR A CA 1
ATOM 1508 C C . THR A 1 181 ? 12.834 -5.928 -22.248 1.00 55.94 181 THR A C 1
ATOM 1510 O O . THR A 1 181 ? 11.783 -5.656 -21.679 1.00 55.94 181 THR A O 1
ATOM 1513 N N . ASN A 1 182 ? 12.899 -6.460 -23.482 1.00 51.19 182 ASN A N 1
ATOM 1514 C CA . ASN A 1 182 ? 11.872 -6.869 -24.480 1.00 51.19 182 ASN A CA 1
ATOM 1515 C C . ASN A 1 182 ? 10.349 -6.609 -24.290 1.00 51.19 182 ASN A C 1
ATOM 1517 O O . ASN A 1 182 ? 9.648 -6.481 -25.288 1.00 51.19 182 ASN A O 1
ATOM 1521 N N . TYR A 1 183 ? 9.799 -6.508 -23.085 1.00 46.44 183 TYR A N 1
ATOM 1522 C CA . TYR A 1 183 ? 8.419 -6.104 -22.803 1.00 46.44 183 TYR A CA 1
ATOM 1523 C C . TYR A 1 183 ? 8.154 -4.601 -23.021 1.00 46.44 183 TYR A C 1
ATOM 1525 O O . TYR A 1 183 ? 7.026 -4.225 -23.345 1.00 46.44 183 TYR A O 1
ATOM 1533 N N . GLY A 1 184 ? 9.170 -3.735 -22.902 1.00 46.59 184 GLY A N 1
ATOM 1534 C CA . GLY A 1 184 ? 9.005 -2.276 -23.031 1.00 46.59 184 GLY A CA 1
ATOM 1535 C C . GLY A 1 184 ? 8.622 -1.795 -24.440 1.00 46.59 184 GLY A C 1
ATOM 1536 O O . GLY A 1 184 ? 7.875 -0.826 -24.594 1.00 46.59 184 GLY A O 1
ATOM 1537 N N . SER A 1 185 ? 9.063 -2.495 -25.490 1.00 48.75 185 SER A N 1
ATOM 1538 C CA . SER A 1 185 ? 8.731 -2.152 -26.883 1.00 48.75 185 SER A CA 1
ATOM 1539 C C . SER A 1 185 ? 7.280 -2.491 -27.254 1.00 48.75 185 SER A C 1
ATOM 1541 O O . SER A 1 185 ? 6.677 -1.785 -28.064 1.00 48.75 185 SER A O 1
ATOM 1543 N N . LEU A 1 186 ? 6.682 -3.505 -26.619 1.00 48.81 186 LEU A N 1
ATOM 1544 C CA . LEU A 1 186 ? 5.292 -3.925 -26.849 1.00 48.81 186 LEU A CA 1
ATOM 1545 C C . LEU A 1 186 ? 4.265 -2.994 -26.180 1.00 48.81 186 LEU A C 1
ATOM 1547 O O . LEU A 1 186 ? 3.162 -2.804 -26.697 1.00 48.81 186 LEU A O 1
ATOM 1551 N N . LEU A 1 187 ? 4.627 -2.353 -25.064 1.00 48.28 187 LEU A N 1
ATOM 1552 C CA . LEU A 1 187 ? 3.731 -1.457 -24.323 1.00 48.28 187 LEU A CA 1
ATOM 1553 C C . LEU A 1 187 ? 3.464 -0.135 -25.061 1.00 48.28 187 LEU A C 1
ATOM 1555 O O . LEU A 1 187 ? 2.344 0.378 -25.016 1.00 48.28 187 LEU A O 1
ATOM 1559 N N . LYS A 1 188 ? 4.432 0.388 -25.828 1.00 48.06 188 LYS A N 1
ATOM 1560 C CA . LYS A 1 188 ? 4.306 1.698 -26.498 1.00 48.06 188 LYS A CA 1
ATOM 1561 C C . LYS A 1 188 ? 3.101 1.794 -27.450 1.00 48.06 188 LYS A C 1
ATOM 1563 O O . LYS A 1 188 ? 2.503 2.863 -27.564 1.00 48.06 188 LYS A O 1
ATOM 1568 N N . HIS A 1 189 ? 2.702 0.688 -28.087 1.00 43.84 189 HIS A N 1
ATOM 1569 C CA . HIS A 1 189 ? 1.533 0.648 -28.976 1.00 43.84 189 HIS A CA 1
ATOM 1570 C C . HIS A 1 189 ? 0.216 0.278 -28.268 1.00 43.84 189 HIS A C 1
ATOM 1572 O O . HIS A 1 189 ? -0.837 0.788 -28.653 1.00 43.84 189 HIS A O 1
ATOM 1578 N N . GLY A 1 190 ? 0.252 -0.529 -27.201 1.00 39.19 190 GLY A N 1
ATOM 1579 C CA . GLY A 1 190 ? -0.950 -0.941 -26.459 1.00 39.19 190 GLY A CA 1
ATOM 1580 C C . GLY A 1 190 ? -1.534 0.141 -25.539 1.00 39.19 190 GLY A C 1
ATOM 1581 O O . GLY A 1 190 ? -2.751 0.220 -25.351 1.00 39.19 190 GLY A O 1
ATOM 1582 N N . VAL A 1 191 ? -0.689 1.030 -25.008 1.00 44.47 191 VAL A N 1
ATOM 1583 C CA . VAL A 1 191 ? -1.059 2.007 -23.966 1.00 44.47 191 VAL A CA 1
ATOM 1584 C C . VAL A 1 191 ? -2.077 3.048 -24.448 1.00 44.47 191 VAL A C 1
ATOM 1586 O O . VAL A 1 191 ? -2.988 3.410 -23.702 1.00 44.47 191 VAL A O 1
ATOM 1589 N N . LYS A 1 192 ? -2.010 3.488 -25.714 1.00 47.03 192 LYS A N 1
ATOM 1590 C CA . LYS A 1 192 ? -3.016 4.408 -26.288 1.00 47.03 192 LYS A CA 1
ATOM 1591 C C . LYS A 1 192 ? -4.409 3.766 -26.373 1.00 47.03 192 LYS A C 1
ATOM 1593 O O . LYS A 1 192 ? -5.401 4.439 -26.097 1.00 47.03 192 LYS A O 1
ATOM 1598 N N . GLY A 1 193 ? -4.481 2.474 -26.704 1.00 44.44 193 GLY A N 1
ATOM 1599 C CA . GLY A 1 193 ? -5.733 1.712 -26.766 1.00 44.44 193 GLY A CA 1
ATOM 1600 C C . GLY A 1 193 ? -6.322 1.454 -25.378 1.00 44.44 193 GLY A C 1
ATOM 1601 O O . GLY A 1 193 ? -7.493 1.758 -25.135 1.00 44.44 193 GLY A O 1
ATOM 1602 N N . LEU A 1 194 ? -5.492 1.004 -24.433 1.00 40.50 194 LEU A N 1
ATOM 1603 C CA . LEU A 1 194 ? -5.883 0.734 -23.044 1.00 40.50 194 LEU A CA 1
ATOM 1604 C C . LEU A 1 194 ? -6.415 1.985 -22.326 1.00 40.50 194 LEU A C 1
ATOM 1606 O O . LEU A 1 194 ? -7.466 1.918 -21.687 1.00 40.50 194 LEU A O 1
ATOM 1610 N N . ARG A 1 195 ? -5.796 3.159 -22.534 1.00 46.84 195 ARG A N 1
ATOM 1611 C CA . ARG A 1 195 ? -6.247 4.448 -21.963 1.00 46.84 195 ARG A CA 1
ATOM 1612 C C . ARG A 1 195 ? -7.667 4.842 -22.402 1.00 46.84 195 ARG A C 1
ATOM 1614 O O . ARG A 1 195 ? -8.372 5.531 -21.665 1.00 46.84 195 ARG A O 1
ATOM 1621 N N . SER A 1 196 ? -8.112 4.392 -23.580 1.00 45.41 196 SER A N 1
ATOM 1622 C CA . SER A 1 196 ? -9.481 4.609 -24.076 1.00 45.41 196 SER A CA 1
ATOM 1623 C C . SER A 1 196 ? -10.500 3.621 -23.485 1.00 45.41 196 SER A C 1
ATOM 1625 O O . SER A 1 196 ? -11.653 3.984 -23.251 1.00 45.41 196 SER A O 1
ATOM 1627 N N . MET A 1 197 ? -10.067 2.391 -23.183 1.00 42.03 197 MET A N 1
ATOM 1628 C CA . MET A 1 197 ? -10.907 1.336 -22.603 1.00 42.03 197 MET A CA 1
ATOM 1629 C C . MET A 1 197 ? -11.101 1.512 -21.092 1.00 42.03 197 MET A C 1
ATOM 1631 O O . MET A 1 197 ? -12.167 1.192 -20.566 1.00 42.03 197 MET A O 1
ATOM 1635 N N . LEU A 1 198 ? -10.095 2.068 -20.417 1.00 45.47 198 LEU A N 1
ATOM 1636 C CA . LEU A 1 198 ? -10.098 2.416 -18.997 1.00 45.47 198 LEU A CA 1
ATOM 1637 C C . LEU A 1 198 ? -11.139 3.476 -18.622 1.00 45.47 198 LEU A C 1
ATOM 1639 O O . LEU A 1 198 ? -11.738 3.417 -17.553 1.00 45.47 198 LEU A O 1
ATOM 1643 N N . LYS A 1 199 ? -11.449 4.398 -19.541 1.00 53.00 199 LYS A N 1
ATOM 1644 C CA . LYS A 1 199 ? -12.516 5.394 -19.352 1.00 53.00 199 LYS A CA 1
ATOM 1645 C C . LYS A 1 199 ? -13.929 4.789 -19.277 1.00 53.00 199 LYS A C 1
ATOM 1647 O O . LYS A 1 199 ? -14.866 5.534 -19.004 1.00 53.00 199 LYS A O 1
ATOM 1652 N N . LYS A 1 200 ? -14.123 3.484 -19.542 1.00 52.44 200 LYS A N 1
ATOM 1653 C CA . LYS A 1 200 ? -15.460 2.907 -19.781 1.00 52.44 200 LYS A CA 1
ATOM 1654 C C . LYS A 1 200 ? -16.020 1.908 -18.754 1.00 52.44 200 LYS A C 1
ATOM 1656 O O . LYS A 1 200 ? -17.226 1.691 -18.840 1.00 52.44 200 LYS A O 1
ATOM 1661 N N . LYS A 1 201 ? -15.289 1.296 -17.799 1.00 46.81 201 LYS A N 1
ATOM 1662 C CA . LYS A 1 201 ? -15.921 0.288 -16.895 1.00 46.81 201 LYS A CA 1
ATOM 1663 C C . LYS A 1 201 ? -15.371 0.147 -15.461 1.00 46.81 201 LYS A C 1
ATOM 1665 O O . LYS A 1 201 ? -14.174 0.203 -15.230 1.00 46.81 201 LYS A O 1
ATOM 1670 N N . SER A 1 202 ? -16.328 -0.213 -14.587 1.00 49.53 202 SER A N 1
ATOM 1671 C CA . SER A 1 202 ? -16.300 -0.700 -13.189 1.00 49.53 202 SER A CA 1
ATOM 1672 C C . SER A 1 202 ? -16.155 0.336 -12.064 1.00 49.53 202 SER A C 1
ATOM 1674 O O . SER A 1 202 ? -15.066 0.792 -11.743 1.00 49.53 202 SER A O 1
ATOM 1676 N N . LYS A 1 203 ? -17.285 0.655 -11.410 1.00 53.50 203 LYS A N 1
ATOM 1677 C CA . LYS A 1 203 ? -17.379 1.626 -10.304 1.00 53.50 203 LYS A CA 1
ATOM 1678 C C . LYS A 1 203 ? -16.673 1.115 -9.030 1.00 53.50 203 LYS A C 1
ATOM 1680 O O . LYS A 1 203 ? -15.782 1.785 -8.541 1.00 53.50 203 LYS A O 1
ATOM 1685 N N . ARG A 1 204 ? -16.947 -0.129 -8.604 1.00 48.34 204 ARG A N 1
ATOM 1686 C CA . ARG A 1 204 ? -16.515 -0.678 -7.295 1.00 48.34 204 ARG A CA 1
ATOM 1687 C C . ARG A 1 204 ? -15.027 -1.038 -7.168 1.00 48.34 204 ARG A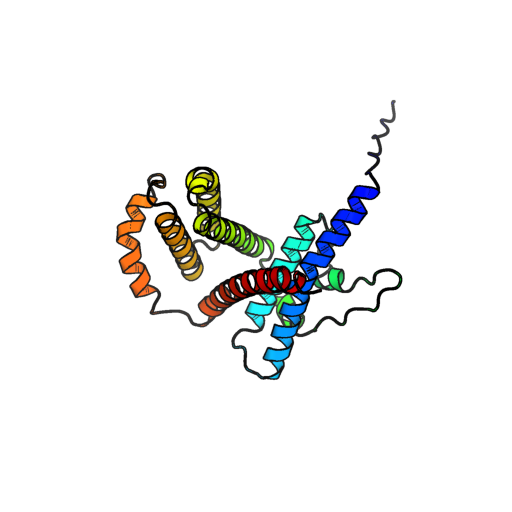 C 1
ATOM 1689 O O . ARG A 1 204 ? -14.519 -1.114 -6.060 1.00 48.34 204 ARG A O 1
ATOM 1696 N N . HIS A 1 205 ? -14.318 -1.307 -8.266 1.00 49.41 205 HIS A N 1
ATOM 1697 C CA . HIS A 1 205 ? -12.877 -1.625 -8.202 1.00 49.41 205 HIS A CA 1
ATOM 1698 C C . HIS A 1 205 ? -11.981 -0.406 -8.419 1.00 49.41 205 HIS A C 1
ATOM 1700 O O . HIS A 1 205 ? -10.891 -0.348 -7.851 1.00 49.41 205 HIS A O 1
ATOM 1706 N N . ASN A 1 206 ? -12.472 0.602 -9.147 1.00 58.06 206 ASN A N 1
ATOM 1707 C CA . ASN A 1 206 ? -11.842 1.920 -9.166 1.00 58.06 206 ASN A CA 1
ATOM 1708 C C . ASN A 1 206 ? -11.808 2.519 -7.762 1.00 58.06 206 ASN A C 1
ATOM 1710 O O . ASN A 1 206 ? -10.833 3.152 -7.397 1.00 58.06 206 ASN A O 1
ATOM 1714 N N . ASP A 1 207 ? -12.829 2.262 -6.957 1.00 60.56 207 ASP A N 1
ATOM 1715 C CA . ASP A 1 207 ? -12.936 2.748 -5.588 1.00 60.56 207 ASP A CA 1
ATOM 1716 C C . ASP A 1 207 ? -11.780 2.289 -4.676 1.00 60.56 207 ASP A C 1
ATOM 1718 O O . ASP A 1 207 ? -11.197 3.115 -3.972 1.00 60.56 207 ASP A O 1
ATOM 1722 N N . LEU A 1 208 ? -11.371 1.013 -4.740 1.00 61.09 208 LEU A N 1
ATOM 1723 C CA . LEU A 1 208 ? -10.246 0.496 -3.946 1.00 61.09 208 LEU A CA 1
ATOM 1724 C C . LEU A 1 208 ? -8.902 1.080 -4.399 1.00 61.09 208 LEU A C 1
ATOM 1726 O O . LEU A 1 208 ? -8.103 1.506 -3.566 1.00 61.09 208 LEU A O 1
ATOM 1730 N N . MET A 1 209 ? -8.663 1.138 -5.711 1.00 60.97 209 MET A N 1
ATOM 1731 C CA . MET A 1 209 ? -7.409 1.671 -6.257 1.00 60.97 209 MET A CA 1
ATOM 1732 C C . MET A 1 209 ? -7.314 3.193 -6.106 1.00 60.97 209 MET A C 1
ATOM 1734 O O . MET A 1 209 ? -6.266 3.703 -5.721 1.00 60.97 209 MET A O 1
ATOM 1738 N N . ASN A 1 210 ? -8.415 3.920 -6.304 1.00 63.94 210 ASN A N 1
ATOM 1739 C CA . ASN A 1 210 ? -8.499 5.355 -6.030 1.00 63.94 210 ASN A CA 1
ATOM 1740 C C . ASN A 1 210 ? -8.297 5.640 -4.541 1.00 63.94 210 ASN A C 1
ATOM 1742 O O . ASN A 1 210 ? -7.626 6.611 -4.197 1.00 63.94 210 ASN A O 1
ATOM 1746 N N . SER A 1 211 ? -8.845 4.795 -3.658 1.00 62.62 211 SER A N 1
ATOM 1747 C CA . SER A 1 211 ? -8.595 4.891 -2.219 1.00 62.62 211 SER A CA 1
ATOM 1748 C C . SER A 1 211 ? -7.105 4.715 -1.929 1.00 62.62 211 SER A C 1
ATOM 1750 O O . SER A 1 211 ? -6.516 5.566 -1.268 1.00 62.62 211 SER A O 1
ATOM 1752 N N . PHE A 1 212 ? -6.456 3.705 -2.518 1.00 61.19 212 PHE A N 1
ATOM 1753 C CA . PHE A 1 212 ? -5.016 3.497 -2.362 1.00 61.19 212 PHE A CA 1
ATOM 1754 C C . PHE A 1 212 ? -4.183 4.687 -2.865 1.00 61.19 212 PHE A C 1
ATOM 1756 O O . PHE A 1 212 ? -3.328 5.187 -2.136 1.00 61.19 212 PHE A O 1
ATOM 1763 N N . GLU A 1 213 ? -4.457 5.205 -4.067 1.00 64.31 213 GLU A N 1
ATOM 1764 C CA . GLU A 1 213 ? -3.763 6.388 -4.594 1.00 64.31 213 GLU A CA 1
ATOM 1765 C C . GLU A 1 213 ? -3.982 7.633 -3.730 1.00 64.31 213 GLU A C 1
ATOM 1767 O O . GLU A 1 213 ? -3.046 8.399 -3.489 1.00 64.31 213 GLU A O 1
ATOM 1772 N N . MET A 1 214 ? -5.209 7.847 -3.249 1.00 65.00 214 MET A N 1
ATOM 1773 C CA . MET A 1 214 ? -5.545 8.961 -2.366 1.00 65.00 214 MET A CA 1
ATOM 1774 C C . MET A 1 214 ? -4.802 8.847 -1.031 1.00 65.00 214 MET A C 1
ATOM 1776 O O . MET A 1 214 ? -4.284 9.842 -0.529 1.00 65.00 214 MET A O 1
ATOM 1780 N N . ILE A 1 215 ? -4.711 7.642 -0.464 1.00 61.28 215 ILE A N 1
ATOM 1781 C CA . ILE A 1 215 ? -3.963 7.370 0.769 1.00 61.28 215 ILE A CA 1
ATOM 1782 C C . ILE A 1 215 ? -2.480 7.610 0.556 1.00 61.28 215 ILE A C 1
ATOM 1784 O O . ILE A 1 215 ? -1.856 8.267 1.386 1.00 61.28 215 ILE A O 1
ATOM 1788 N N . TYR A 1 216 ? -1.925 7.123 -0.554 1.00 60.84 216 TYR A N 1
ATOM 1789 C CA . TYR A 1 216 ? -0.523 7.330 -0.874 1.00 60.84 216 TYR A CA 1
ATOM 1790 C C . TYR A 1 216 ? -0.206 8.827 -0.945 1.00 60.84 216 TYR A C 1
ATOM 1792 O O . TYR A 1 216 ? 0.666 9.290 -0.207 1.00 60.84 216 TYR A O 1
ATOM 1800 N N . LYS A 1 217 ? -0.984 9.599 -1.719 1.00 64.44 217 LYS A N 1
ATOM 1801 C CA . LYS A 1 217 ? -0.857 11.066 -1.805 1.00 64.44 217 LYS A CA 1
ATOM 1802 C C . LYS A 1 217 ? -0.967 11.730 -0.432 1.00 64.44 217 LYS A C 1
ATOM 1804 O O . LYS A 1 217 ? -0.045 12.420 -0.020 1.00 64.44 217 LYS A O 1
ATOM 1809 N N . ASN A 1 218 ? -2.013 11.419 0.336 1.00 60.59 218 ASN A N 1
ATOM 1810 C CA . ASN A 1 218 ? -2.204 11.972 1.679 1.00 60.59 218 ASN A CA 1
ATOM 1811 C C . ASN A 1 218 ? -1.061 11.614 2.643 1.00 60.59 218 ASN A C 1
ATOM 1813 O O . ASN A 1 218 ? -0.720 12.415 3.510 1.00 60.59 218 ASN A O 1
ATOM 1817 N N . SER A 1 219 ? -0.488 10.411 2.539 1.00 55.66 219 SER A N 1
ATOM 1818 C CA . SER A 1 219 ? 0.628 9.969 3.385 1.00 55.66 219 SER A CA 1
ATOM 1819 C C . SER A 1 219 ? 1.908 10.732 3.057 1.00 55.66 219 SER A C 1
ATOM 1821 O O . SER A 1 219 ? 2.630 11.136 3.967 1.00 55.66 219 SER A O 1
ATOM 1823 N N . VAL A 1 220 ? 2.154 10.974 1.768 1.00 53.81 220 VAL A N 1
ATOM 1824 C CA . VAL A 1 220 ? 3.292 11.741 1.274 1.00 53.81 220 VAL A CA 1
ATOM 1825 C C . VAL A 1 220 ? 3.132 13.197 1.704 1.00 53.81 220 VAL A C 1
ATOM 1827 O O . VAL A 1 220 ? 3.998 13.709 2.411 1.00 53.81 220 VAL A O 1
ATOM 1830 N N . ASP A 1 221 ? 1.990 13.817 1.414 1.00 58.19 221 ASP A N 1
ATOM 1831 C CA . ASP A 1 221 ? 1.707 15.219 1.739 1.00 58.19 221 ASP A CA 1
ATOM 1832 C C . ASP A 1 221 ? 1.745 15.485 3.253 1.00 58.19 221 ASP A C 1
ATOM 1834 O O . ASP A 1 221 ? 2.361 16.450 3.702 1.00 58.19 221 ASP A O 1
ATOM 1838 N N . LYS A 1 222 ? 1.175 14.596 4.082 1.00 56.88 222 LYS A N 1
ATOM 1839 C CA . LYS A 1 222 ? 1.242 14.734 5.550 1.00 56.88 222 LYS A CA 1
ATOM 1840 C C . LYS A 1 222 ? 2.636 14.484 6.107 1.00 56.88 222 LYS A C 1
ATOM 1842 O O . LYS A 1 222 ? 3.024 15.144 7.068 1.00 56.88 222 LYS A O 1
ATOM 1847 N N . LYS A 1 223 ? 3.403 13.550 5.532 1.00 50.84 223 LYS A N 1
ATOM 1848 C CA . LYS A 1 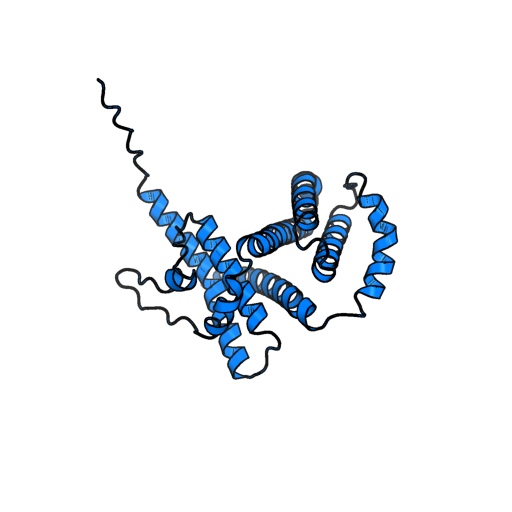223 ? 4.806 13.340 5.920 1.00 50.84 223 LYS A CA 1
ATOM 1849 C C . LYS A 1 223 ? 5.616 14.613 5.686 1.00 50.84 223 LYS A C 1
ATOM 1851 O O . LYS A 1 223 ? 6.440 14.961 6.527 1.00 50.84 223 LYS A O 1
ATOM 1856 N N . TYR A 1 224 ? 5.335 15.324 4.597 1.00 43.25 224 TYR A N 1
ATOM 1857 C CA . TYR A 1 224 ? 5.904 16.643 4.352 1.00 43.25 224 TYR A CA 1
ATOM 1858 C C . TYR A 1 224 ? 5.396 17.687 5.337 1.00 43.25 224 TYR A C 1
ATOM 1860 O O . TYR A 1 224 ? 6.203 18.395 5.925 1.00 43.25 224 TYR A O 1
ATOM 1868 N N . GLN A 1 225 ? 4.094 17.740 5.601 1.00 48.28 225 GLN A N 1
ATOM 1869 C CA . GLN A 1 225 ? 3.536 18.712 6.536 1.00 48.28 225 GLN A CA 1
ATOM 1870 C C . GLN A 1 225 ? 4.129 18.574 7.946 1.00 48.28 225 GLN A C 1
ATOM 1872 O O . GLN A 1 225 ? 4.439 19.586 8.563 1.00 48.28 225 GLN A O 1
ATOM 1877 N N . ILE A 1 226 ? 4.353 17.349 8.437 1.00 46.00 226 ILE A N 1
ATOM 1878 C CA . ILE A 1 226 ? 5.008 17.095 9.734 1.00 46.00 226 ILE A CA 1
ATOM 1879 C C . ILE A 1 226 ? 6.490 17.498 9.698 1.00 46.00 226 ILE A C 1
ATOM 1881 O O . ILE A 1 226 ? 6.967 18.108 10.648 1.00 46.00 226 ILE A O 1
ATOM 1885 N N . ALA A 1 227 ? 7.210 17.201 8.611 1.00 35.84 227 ALA A N 1
ATOM 1886 C CA . ALA A 1 227 ? 8.620 17.576 8.475 1.00 35.84 227 ALA A CA 1
ATOM 1887 C C . ALA A 1 227 ? 8.832 19.101 8.413 1.00 35.84 227 ALA A C 1
ATOM 1889 O O . ALA A 1 227 ? 9.817 19.599 8.944 1.00 35.84 227 ALA A O 1
ATOM 1890 N N . TYR A 1 228 ? 7.898 19.842 7.809 1.00 41.94 228 TYR A N 1
ATOM 1891 C CA . TYR A 1 228 ? 7.978 21.302 7.690 1.00 41.94 228 TYR A CA 1
ATOM 1892 C C . TYR A 1 228 ? 7.347 22.061 8.867 1.00 41.94 228 TYR A C 1
ATOM 1894 O O 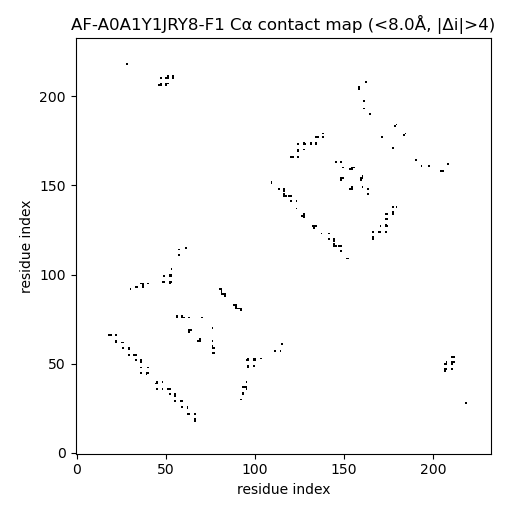. TYR A 1 228 ? 7.661 23.226 9.082 1.00 41.94 228 TYR A O 1
ATOM 1902 N N . SER A 1 229 ? 6.486 21.427 9.669 1.00 43.66 229 SER A N 1
ATOM 1903 C CA . SER A 1 229 ? 5.942 22.055 10.888 1.00 43.66 229 SER A CA 1
ATOM 1904 C C . SER A 1 229 ? 6.871 21.942 12.101 1.00 43.66 229 SER A C 1
ATOM 1906 O O . SER A 1 229 ? 6.645 22.631 13.093 1.00 43.66 229 SER A O 1
ATOM 1908 N N . SER A 1 230 ? 7.940 21.141 12.023 1.00 42.59 230 SER A N 1
ATOM 1909 C CA . SER A 1 230 ? 8.972 21.068 13.066 1.00 42.59 230 SER A CA 1
ATOM 1910 C C . SER A 1 230 ? 10.051 22.156 12.983 1.00 42.59 230 SER A C 1
ATOM 1912 O O . SER A 1 230 ? 10.882 22.215 13.878 1.00 42.59 230 SER A O 1
ATOM 1914 N N . GLU A 1 231 ? 10.057 23.015 11.956 1.00 48.69 231 GLU A N 1
ATOM 1915 C CA . GLU A 1 231 ? 11.016 24.136 11.840 1.00 48.69 231 GLU A CA 1
ATOM 1916 C C . GLU A 1 231 ? 10.537 25.435 12.520 1.00 48.69 231 GLU A C 1
ATOM 1918 O O . GLU A 1 231 ? 11.239 26.442 12.488 1.00 48.69 231 GLU A O 1
ATOM 1923 N N . TYR A 1 232 ? 9.364 25.424 13.164 1.00 44.00 232 TYR A N 1
ATOM 1924 C CA . TYR A 1 232 ? 8.753 26.613 13.780 1.00 44.00 232 TYR A CA 1
ATOM 1925 C C . TYR A 1 232 ? 8.574 26.538 15.307 1.00 44.00 232 TYR A C 1
ATOM 1927 O O . TYR A 1 232 ? 7.776 27.297 15.857 1.00 44.00 232 TYR A O 1
ATOM 1935 N N . TYR A 1 233 ? 9.316 25.669 16.000 1.00 43.69 233 TYR A N 1
ATOM 1936 C CA . TYR A 1 233 ? 9.361 25.633 17.468 1.00 43.69 233 TYR A CA 1
ATOM 1937 C C . TYR A 1 233 ? 10.781 25.484 18.002 1.00 43.69 233 TYR A C 1
ATOM 1939 O O . TYR A 1 233 ? 11.507 24.601 17.496 1.00 43.69 233 TYR A O 1
#

pLDDT: mean 73.71, std 17.34, range [35.84, 94.94]

Sequence (233 aa):
MFDEESPKKNKNINGVQHDQQKFHQLCIPLLFYLKDIEGKSKSNSIPNIKESCICFYYNLMDLVKKYNGKFDERQNCYNILKRKRRNANLIELPKVCNVHLQDLYIDEENLYGIFYFMNILYGIINNLSRNQHLCKQYSQECEGNIKRLRSCDFSANKSLQDVIGNIENRYHEECPNHVYTNYGSLLKHGVKGLRSMLKKKSKRHNDLMNSFEMIYKNSVDKKYQIAYSSEYY

Organism: Plasmodium gonderi (NCBI:txid77519)